Protein AF-A0A7S3BQ81-F1 (afdb_monomer_lite)

Foldseek 3Di:
DDDDDDDDDDDDDPDDDPPVVVVVDDPVVVVVVVVVVVVLVVLLVVLVVVCVVLVVLLVVLVVCVVVVNLVVLLPPPLVVLLLQLLVLLLQLLVCLVVLSQSSNVSSVSSNVSSLSSNVSNVVSVNDDPVVNVVSVVVSVLSCVLSVCSNVVHDDDPVSVVSSVVNNVVSLLCCLQQVQLVVCCVVPPPPDSVVSNVNSVVVVVD

Radius of gyration: 22.95 Å; chains: 1; bounding box: 56×43×82 Å

pLDDT: mean 81.72, std 15.27, range [33.16, 95.0]

InterPro domains:
  IPR034628 Maltose excess protein 1 [PTHR34809] (33-204)
  IPR060523 Maltose excess protein 1, N-terminal domain [PF28566] (34-152)

Organism: NCBI:txid676789

Secondary structure (DSSP, 8-state):
----PPPP---------TTTTGGGS-HHHHHHHHHHHHHHHHHHHHHHHHHHHHHHHHHHHHHHHHTT-GGGGTTS-HHHHHHHHHHHHHHHHHHHHTT-HHHHHHHHHHHHHHHHHHHHHHHTT-S-HHHHHHHHHHHHHHHHHHHHHHTTPPPPHHHHHHHHHHHHHHHHHHHHHHHHHHHHHHSTT--HHHHHHHHHHHTT-

Sequence (205 aa):
MGRRRAPARATQAHGRTLSGASDSLPPSFVLRARWAAATEGLVAASTAPFLALALPQVAKNAANLAAGDAAALAGLPWLGYAASLVGNMLMLSYFSRNHERMAACVQLVGVMGQSAVLAQVAGAGHMPGWAVAVIAAGVVTGLGVNFTAVLGIKPGRLMTLLQGVWYAAGVLVGATTLPAFVLQAVAPGASIWQGVCLGAVACAV

Structure (mmCIF, N/CA/C/O backbone):
data_AF-A0A7S3BQ81-F1
#
_entry.id   AF-A0A7S3BQ81-F1
#
loop_
_atom_site.group_PDB
_atom_site.id
_atom_site.type_symbol
_atom_site.label_atom_id
_atom_site.label_alt_id
_atom_site.label_comp_id
_atom_site.label_asym_id
_atom_site.label_entity_id
_atom_site.label_seq_id
_atom_site.pdbx_PDB_ins_code
_atom_site.Cartn_x
_atom_site.Cartn_y
_atom_site.Cartn_z
_atom_site.occupancy
_atom_site.B_iso_or_equiv
_atom_site.auth_seq_id
_atom_site.auth_comp_id
_atom_site.auth_asym_id
_atom_site.auth_atom_id
_atom_site.pdbx_PDB_model_num
ATOM 1 N N . MET A 1 1 ? 25.428 -2.153 -57.169 1.00 43.72 1 MET A N 1
ATOM 2 C CA . MET A 1 1 ? 25.733 -3.365 -56.372 1.00 43.72 1 MET A CA 1
ATOM 3 C C . MET A 1 1 ? 26.527 -2.949 -55.143 1.00 43.72 1 MET A C 1
ATOM 5 O O . MET A 1 1 ? 27.607 -2.410 -55.301 1.00 43.72 1 MET A O 1
ATOM 9 N N . GLY A 1 2 ? 25.984 -3.134 -53.938 1.00 44.00 2 GLY A N 1
ATOM 10 C CA . GLY A 1 2 ? 26.661 -2.739 -52.696 1.00 44.00 2 GLY A CA 1
ATOM 11 C C . GLY A 1 2 ? 25.826 -3.069 -51.461 1.00 44.00 2 GLY A C 1
ATOM 12 O O . GLY A 1 2 ? 25.416 -2.178 -50.728 1.00 44.00 2 GLY A O 1
ATOM 13 N N . ARG A 1 3 ? 25.496 -4.355 -51.272 1.00 38.81 3 ARG A N 1
ATOM 14 C CA . ARG A 1 3 ? 24.754 -4.851 -50.101 1.00 38.81 3 ARG A CA 1
ATOM 15 C C . ARG A 1 3 ? 25.631 -4.721 -48.848 1.00 38.81 3 ARG A C 1
ATOM 17 O O . ARG A 1 3 ? 26.522 -5.542 -48.645 1.00 38.81 3 ARG A O 1
ATOM 24 N N . ARG A 1 4 ? 25.362 -3.731 -47.990 1.00 44.75 4 ARG A N 1
ATOM 25 C CA . ARG A 1 4 ? 25.883 -3.711 -46.613 1.00 44.75 4 ARG A CA 1
ATOM 26 C C . ARG A 1 4 ? 25.163 -4.799 -45.813 1.00 44.75 4 ARG A C 1
ATOM 28 O O . ARG A 1 4 ? 23.962 -4.713 -45.576 1.00 44.75 4 ARG A O 1
ATOM 35 N N . ARG A 1 5 ? 25.893 -5.864 -45.477 1.00 43.25 5 ARG A N 1
ATOM 36 C CA . ARG A 1 5 ? 25.425 -6.974 -44.638 1.00 43.25 5 ARG A CA 1
ATOM 37 C C . ARG A 1 5 ? 25.303 -6.493 -43.188 1.00 43.25 5 ARG A C 1
ATOM 39 O O . ARG A 1 5 ? 26.248 -5.920 -42.656 1.00 43.25 5 ARG A O 1
ATOM 46 N N . ALA A 1 6 ? 24.150 -6.735 -42.569 1.00 46.25 6 ALA A N 1
ATOM 47 C CA . ALA A 1 6 ? 23.953 -6.588 -41.130 1.00 46.25 6 ALA A CA 1
ATOM 48 C C . ALA A 1 6 ? 24.819 -7.616 -40.373 1.00 46.25 6 ALA A C 1
ATOM 50 O O . ALA A 1 6 ? 24.906 -8.761 -40.830 1.00 46.25 6 ALA A O 1
ATOM 51 N N . PRO A 1 7 ? 25.453 -7.265 -39.240 1.00 43.50 7 PRO A N 1
ATOM 52 C CA . PRO A 1 7 ? 26.155 -8.249 -38.435 1.00 43.50 7 PRO A CA 1
ATOM 53 C C . PRO A 1 7 ? 25.156 -9.148 -37.698 1.00 43.50 7 PRO A C 1
ATOM 55 O O . PRO A 1 7 ? 24.147 -8.704 -37.149 1.00 43.50 7 PRO A O 1
ATOM 58 N N . ALA A 1 8 ? 25.455 -10.440 -37.763 1.00 38.97 8 ALA A N 1
ATOM 59 C CA . ALA A 1 8 ? 24.647 -11.544 -37.291 1.00 38.97 8 ALA A CA 1
ATOM 60 C C . ALA A 1 8 ? 24.434 -11.535 -35.769 1.00 38.97 8 ALA A C 1
ATOM 62 O O . ALA A 1 8 ? 25.297 -11.158 -34.979 1.00 38.97 8 ALA A O 1
ATOM 63 N N . ARG A 1 9 ? 23.254 -12.025 -35.391 1.00 44.34 9 ARG A N 1
ATOM 64 C CA . ARG A 1 9 ? 22.794 -12.329 -34.037 1.00 44.34 9 ARG A CA 1
ATOM 65 C C . ARG A 1 9 ? 23.768 -13.317 -33.373 1.00 44.34 9 ARG A C 1
ATOM 67 O O . ARG A 1 9 ? 23.820 -14.476 -33.773 1.00 44.34 9 ARG A O 1
ATOM 74 N N . ALA A 1 10 ? 24.530 -12.864 -32.379 1.00 39.38 10 ALA A N 1
ATOM 75 C CA . ALA A 1 10 ? 25.370 -13.736 -31.565 1.00 39.38 10 ALA A CA 1
ATOM 76 C C . ALA A 1 10 ? 24.500 -14.467 -30.533 1.00 39.38 10 ALA A C 1
ATOM 78 O O . ALA A 1 10 ? 23.954 -13.876 -29.601 1.00 39.38 10 ALA A O 1
ATOM 79 N N . THR A 1 11 ? 24.337 -15.761 -30.773 1.00 38.44 11 THR A N 1
ATOM 80 C CA . THR A 1 11 ? 23.734 -16.759 -29.895 1.00 38.44 11 THR A CA 1
ATOM 81 C C . THR A 1 11 ? 24.452 -16.801 -28.542 1.00 38.44 11 THR A C 1
ATOM 83 O O . THR A 1 11 ? 25.671 -16.664 -28.472 1.00 38.44 11 THR A O 1
ATOM 86 N N . GLN A 1 12 ? 23.669 -16.989 -27.477 1.00 43.38 12 GLN A N 1
ATOM 87 C CA . GLN A 1 12 ? 24.099 -17.174 -26.091 1.00 43.38 12 GLN A CA 1
ATOM 88 C C . GLN A 1 12 ? 25.336 -18.074 -25.952 1.00 43.38 12 GLN A C 1
ATOM 90 O O . GLN A 1 12 ? 25.312 -19.233 -26.360 1.00 43.38 12 GLN A O 1
ATOM 95 N N . ALA A 1 13 ? 26.359 -17.567 -25.262 1.00 33.16 13 ALA A N 1
ATOM 96 C CA . ALA A 1 13 ? 27.389 -18.379 -24.631 1.00 33.16 13 ALA A CA 1
ATOM 97 C C . ALA A 1 13 ? 27.331 -18.153 -23.115 1.00 33.16 13 ALA A C 1
ATOM 99 O O . ALA A 1 13 ? 27.505 -17.049 -22.603 1.00 33.16 13 ALA A O 1
ATOM 100 N N . HIS A 1 14 ? 27.006 -19.242 -22.436 1.00 40.44 14 HIS A N 1
ATOM 101 C CA . HIS A 1 14 ? 26.929 -19.439 -21.000 1.00 40.44 14 HIS A CA 1
ATOM 102 C C . HIS A 1 14 ? 28.297 -19.156 -20.339 1.00 40.44 14 HIS A C 1
ATOM 104 O O . HIS A 1 14 ? 29.314 -19.658 -20.808 1.00 40.44 14 HIS A O 1
ATOM 110 N N . GLY A 1 15 ? 28.313 -18.362 -19.261 1.00 43.66 15 GLY A N 1
ATOM 111 C CA . GLY A 1 15 ? 29.415 -18.284 -18.291 1.00 43.66 15 GLY A CA 1
ATOM 112 C C . GLY A 1 15 ? 30.771 -17.769 -18.794 1.00 43.66 15 GLY A C 1
ATOM 113 O O . GLY A 1 15 ? 31.706 -18.549 -18.937 1.00 43.66 15 GLY A O 1
ATOM 114 N N . ARG A 1 16 ? 30.933 -16.448 -18.967 1.00 39.28 16 ARG A N 1
ATOM 115 C CA . ARG A 1 16 ? 32.257 -15.797 -19.046 1.00 39.28 16 ARG A CA 1
ATOM 116 C C . ARG A 1 16 ? 32.199 -14.347 -18.545 1.00 39.28 16 ARG A C 1
ATOM 118 O O . ARG A 1 16 ? 31.629 -13.480 -19.192 1.00 39.28 16 ARG A O 1
ATOM 125 N N . THR A 1 17 ? 32.760 -14.140 -17.352 1.00 42.66 17 THR A N 1
ATOM 126 C CA . THR A 1 17 ? 33.404 -12.912 -16.842 1.00 42.66 17 THR A CA 1
ATOM 127 C C . THR A 1 17 ? 32.901 -11.564 -17.384 1.00 42.66 17 THR A C 1
ATOM 129 O O . THR A 1 17 ? 33.375 -11.074 -18.407 1.00 42.66 17 THR A O 1
ATOM 132 N N . LEU A 1 18 ? 32.065 -10.884 -16.591 1.00 49.34 18 LEU A N 1
ATOM 133 C CA . LEU A 1 18 ? 31.690 -9.469 -16.766 1.00 49.34 18 LEU A CA 1
ATOM 134 C C . LEU A 1 18 ? 32.889 -8.490 -16.763 1.00 49.34 18 LEU A C 1
ATOM 136 O O . LEU A 1 18 ? 32.708 -7.321 -17.083 1.00 49.34 18 LEU A O 1
ATOM 140 N N . SER A 1 19 ? 34.103 -8.952 -16.444 1.00 50.75 19 SER A N 1
ATOM 141 C CA . SER A 1 19 ? 35.315 -8.124 -16.380 1.00 50.75 19 SER A CA 1
ATOM 142 C C . SER A 1 19 ? 35.852 -7.669 -17.743 1.00 50.75 19 SER A C 1
ATOM 144 O O . SER A 1 19 ? 36.603 -6.709 -17.784 1.00 50.75 19 SER A O 1
ATOM 146 N N . GLY A 1 20 ? 35.507 -8.338 -18.851 1.00 47.84 20 GLY A N 1
ATOM 147 C CA . GLY A 1 20 ? 36.027 -7.979 -20.184 1.00 47.84 20 GLY A CA 1
ATOM 148 C C . GLY A 1 20 ? 35.146 -7.004 -20.975 1.00 47.84 20 GLY A C 1
ATOM 149 O O . GLY A 1 20 ? 35.605 -6.390 -21.931 1.00 47.84 20 GLY A O 1
ATOM 150 N N . ALA A 1 21 ? 33.873 -6.856 -20.597 1.00 52.81 21 ALA A N 1
ATOM 151 C CA . ALA A 1 21 ? 32.928 -5.978 -21.293 1.00 52.81 21 ALA A CA 1
ATOM 152 C C . ALA A 1 21 ? 32.935 -4.542 -20.736 1.00 52.81 21 ALA A C 1
ATOM 154 O O . ALA A 1 21 ? 32.643 -3.600 -21.475 1.00 52.81 21 ALA A O 1
ATOM 155 N N . SER A 1 22 ? 33.305 -4.361 -19.461 1.00 53.03 22 SER A N 1
ATOM 156 C CA . SER A 1 22 ? 33.397 -3.050 -18.804 1.00 53.03 22 SER A CA 1
ATOM 157 C C . SER A 1 22 ? 34.445 -2.130 -19.424 1.00 53.03 22 SER A C 1
ATOM 159 O O . SER A 1 22 ? 34.231 -0.923 -19.449 1.00 53.03 22 SER A O 1
ATOM 161 N N . ASP A 1 23 ? 35.522 -2.693 -19.976 1.00 59.19 23 ASP A N 1
ATOM 162 C CA . ASP A 1 23 ? 36.644 -1.927 -20.540 1.00 59.19 23 ASP A CA 1
ATOM 163 C C . ASP A 1 23 ? 36.313 -1.301 -21.905 1.00 59.19 23 ASP A C 1
ATOM 165 O O . ASP A 1 23 ? 36.998 -0.396 -22.372 1.00 59.19 23 ASP A O 1
ATOM 169 N N . SER A 1 24 ? 35.229 -1.759 -22.539 1.00 67.81 24 SER A N 1
ATOM 170 C CA . SER A 1 24 ? 34.763 -1.279 -23.848 1.00 67.81 24 SER A CA 1
ATOM 171 C C . SER A 1 24 ? 33.628 -0.251 -23.772 1.00 67.81 24 SER A C 1
ATOM 173 O O . SER A 1 24 ? 33.244 0.332 -24.788 1.00 67.81 24 SER A O 1
ATOM 175 N N . LEU A 1 25 ? 33.069 -0.024 -22.579 1.00 71.44 25 LEU A N 1
ATOM 176 C CA . LEU A 1 25 ? 31.940 0.878 -22.373 1.00 71.44 25 LEU A CA 1
ATOM 177 C C . LEU A 1 25 ? 32.443 2.260 -21.940 1.00 71.44 25 LEU A C 1
ATOM 179 O O . LEU A 1 25 ? 33.342 2.355 -21.105 1.00 71.44 25 LEU A O 1
ATOM 183 N N . PRO A 1 26 ? 31.858 3.357 -22.454 1.00 82.25 26 PRO A N 1
ATOM 184 C CA . PRO A 1 26 ? 32.263 4.690 -22.038 1.00 82.25 26 PRO A CA 1
ATOM 185 C C . PRO A 1 26 ? 32.097 4.843 -20.512 1.00 82.25 26 PRO A C 1
ATOM 187 O O . PRO A 1 26 ? 31.098 4.362 -19.966 1.00 82.25 26 PRO A O 1
ATOM 190 N N . PRO A 1 27 ? 33.003 5.555 -19.811 1.00 82.38 27 PRO A N 1
ATOM 191 C CA . PRO A 1 27 ? 32.970 5.698 -18.350 1.00 82.38 27 PRO A CA 1
ATOM 192 C C . PRO A 1 27 ? 31.618 6.176 -17.797 1.00 82.38 27 PRO A C 1
ATOM 194 O O . PRO A 1 27 ? 31.193 5.765 -16.718 1.00 82.38 27 PRO A O 1
ATOM 197 N N . SER A 1 28 ? 30.893 6.994 -18.568 1.00 86.06 28 SER A N 1
ATOM 198 C CA . SER A 1 28 ? 29.547 7.466 -18.226 1.00 86.06 28 SER A CA 1
ATOM 199 C C . SER A 1 28 ? 28.503 6.345 -18.164 1.00 86.06 28 SER A C 1
ATOM 201 O O . SER A 1 28 ? 27.569 6.423 -17.371 1.00 86.06 28 SER A O 1
ATOM 203 N N . PHE A 1 29 ? 28.640 5.285 -18.966 1.00 85.44 29 PHE A N 1
ATOM 204 C CA . PHE A 1 29 ? 27.756 4.121 -18.916 1.00 85.44 29 PHE A CA 1
ATOM 205 C C . PHE A 1 29 ? 28.009 3.282 -17.660 1.00 85.44 29 PHE A C 1
ATOM 207 O O . PHE A 1 29 ? 27.058 2.934 -16.964 1.00 85.44 29 PHE A O 1
ATOM 214 N N . VAL A 1 30 ? 29.278 3.033 -17.325 1.00 84.56 30 VAL A N 1
ATOM 215 C CA . VAL A 1 30 ? 29.662 2.306 -16.103 1.00 84.56 30 VAL A CA 1
ATOM 216 C C . VAL A 1 30 ? 29.208 3.065 -14.855 1.00 84.56 30 VAL A C 1
ATOM 218 O O . VAL A 1 30 ? 28.624 2.473 -13.948 1.00 84.56 30 VAL A O 1
ATOM 221 N N . LEU A 1 31 ? 29.403 4.386 -14.830 1.00 90.62 31 LEU A N 1
ATOM 222 C CA . LEU A 1 31 ? 28.939 5.241 -13.740 1.00 90.62 31 LEU A CA 1
ATOM 223 C C . LEU A 1 31 ? 27.411 5.178 -13.585 1.00 90.62 31 LEU A C 1
ATOM 225 O O . LEU A 1 31 ? 26.928 4.957 -12.478 1.00 90.62 31 LEU A O 1
ATOM 229 N N . ARG A 1 32 ? 26.647 5.299 -14.682 1.00 88.94 32 ARG A N 1
ATOM 230 C CA . ARG A 1 32 ? 25.176 5.176 -14.660 1.00 88.94 32 ARG A CA 1
ATOM 231 C C . ARG A 1 32 ? 24.706 3.818 -14.141 1.00 88.94 32 ARG A C 1
ATOM 233 O O . ARG A 1 32 ? 23.791 3.777 -13.327 1.00 88.94 32 ARG A O 1
ATOM 240 N N . ALA A 1 33 ? 25.343 2.728 -14.566 1.00 86.56 33 ALA A N 1
ATOM 241 C CA . ALA A 1 33 ? 25.003 1.386 -14.097 1.00 86.56 33 ALA A CA 1
ATOM 242 C C . ALA A 1 33 ? 25.257 1.221 -12.588 1.00 86.56 33 ALA A C 1
ATOM 244 O O . ALA A 1 33 ? 24.422 0.668 -11.875 1.00 86.56 33 ALA A O 1
ATOM 245 N N . ARG A 1 34 ? 26.378 1.754 -12.082 1.00 89.12 34 ARG A N 1
ATOM 246 C CA . ARG A 1 34 ? 26.691 1.742 -10.644 1.00 89.12 34 ARG A CA 1
ATOM 247 C C . ARG A 1 34 ? 25.707 2.575 -9.828 1.00 89.12 34 ARG A C 1
ATOM 249 O O . ARG A 1 34 ? 25.290 2.126 -8.766 1.00 89.12 34 ARG A O 1
ATOM 256 N N . TRP A 1 35 ? 25.326 3.753 -10.323 1.00 92.00 35 TRP A N 1
ATOM 257 C CA . TRP A 1 35 ? 24.310 4.582 -9.675 1.00 92.00 35 TRP A CA 1
ATOM 258 C C . TRP A 1 35 ? 22.955 3.887 -9.624 1.00 92.00 35 TRP A C 1
ATOM 260 O O . TRP A 1 35 ? 22.363 3.835 -8.554 1.00 92.00 35 TRP A O 1
ATOM 270 N N . ALA A 1 36 ? 22.506 3.286 -10.729 1.00 86.56 36 ALA A N 1
ATOM 271 C CA . ALA A 1 36 ? 21.251 2.538 -10.758 1.00 86.56 36 ALA A CA 1
ATOM 272 C C . ALA A 1 36 ? 21.234 1.407 -9.714 1.00 86.56 36 A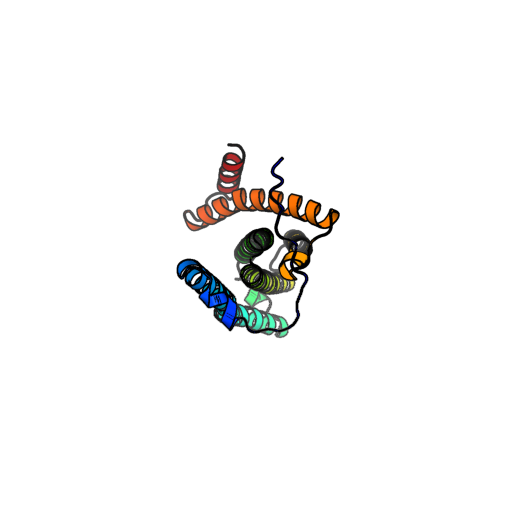LA A C 1
ATOM 274 O O . ALA A 1 36 ? 20.284 1.302 -8.943 1.00 86.56 36 ALA A O 1
ATOM 275 N N . ALA A 1 37 ? 22.317 0.625 -9.621 1.00 86.06 37 ALA A N 1
ATOM 276 C CA . ALA A 1 37 ? 22.437 -0.448 -8.634 1.00 86.06 37 ALA A CA 1
ATOM 277 C C . ALA A 1 37 ? 22.456 0.072 -7.184 1.00 86.06 37 ALA A C 1
ATOM 279 O O . ALA A 1 37 ? 21.82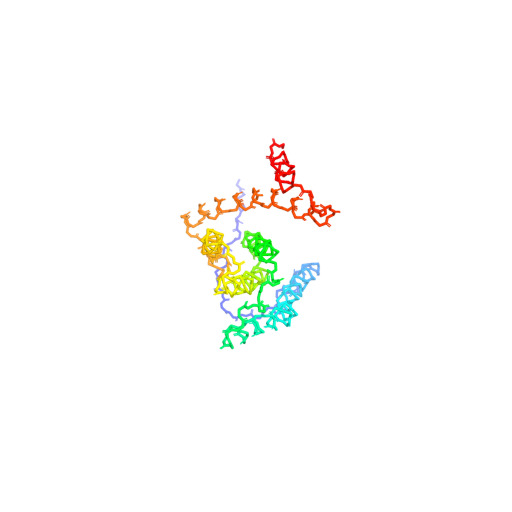3 -0.512 -6.305 1.00 86.06 37 ALA A O 1
ATOM 280 N N . ALA A 1 38 ? 23.158 1.180 -6.923 1.00 90.50 38 ALA A N 1
ATOM 281 C CA . ALA A 1 38 ? 23.177 1.803 -5.602 1.00 90.50 38 ALA A CA 1
ATOM 282 C C . ALA A 1 38 ? 21.785 2.319 -5.203 1.00 90.50 38 ALA A C 1
ATOM 284 O O . ALA A 1 38 ? 21.340 2.077 -4.083 1.00 90.50 38 ALA A O 1
ATOM 285 N N . THR A 1 39 ? 21.076 2.979 -6.122 1.00 88.12 39 THR A N 1
ATOM 286 C CA . THR A 1 39 ? 19.704 3.449 -5.903 1.00 88.12 39 THR A CA 1
ATOM 287 C C . THR A 1 39 ? 18.755 2.286 -5.639 1.00 88.12 39 THR A C 1
ATOM 289 O O . THR A 1 39 ? 17.987 2.344 -4.685 1.00 88.12 39 THR A O 1
ATOM 292 N N . GLU A 1 40 ? 18.839 1.207 -6.416 1.00 86.88 40 GLU A N 1
ATOM 293 C CA . GLU A 1 40 ? 18.025 0.008 -6.204 1.00 86.88 40 GLU A CA 1
ATOM 294 C C . GLU A 1 40 ? 18.281 -0.618 -4.822 1.00 86.88 40 GLU A C 1
ATOM 296 O O . GLU A 1 40 ? 17.335 -0.949 -4.104 1.00 86.88 40 GLU A O 1
ATOM 301 N N . GLY A 1 41 ? 19.550 -0.703 -4.408 1.00 86.19 41 GLY A N 1
ATOM 302 C CA . GLY A 1 41 ? 19.932 -1.180 -3.079 1.00 86.19 41 GLY A CA 1
ATOM 303 C C . GLY A 1 41 ? 19.407 -0.292 -1.946 1.00 86.19 41 GLY A C 1
ATOM 304 O O . GLY A 1 41 ? 18.895 -0.807 -0.954 1.00 86.19 41 GLY A O 1
ATOM 305 N N . LEU A 1 42 ? 19.471 1.034 -2.100 1.00 89.00 42 LEU A N 1
ATOM 306 C CA . LEU A 1 42 ? 18.927 1.987 -1.123 1.00 89.00 42 LEU A CA 1
ATOM 307 C C . LEU A 1 42 ? 17.399 1.913 -1.033 1.00 89.00 42 LEU A C 1
ATOM 309 O O . LEU A 1 42 ? 16.849 1.943 0.068 1.00 89.00 42 LEU A O 1
ATOM 313 N N . VAL A 1 43 ? 16.712 1.766 -2.168 1.00 87.88 43 VAL A N 1
ATOM 314 C CA . VAL A 1 43 ? 15.258 1.556 -2.208 1.00 87.88 43 VAL A CA 1
ATOM 315 C C . VAL A 1 43 ? 14.901 0.274 -1.464 1.00 87.88 43 VAL A C 1
ATOM 317 O O . VAL A 1 43 ? 14.051 0.308 -0.578 1.00 87.88 43 VAL A O 1
ATOM 320 N N . ALA A 1 44 ? 15.593 -0.835 -1.731 1.00 83.94 44 ALA A N 1
ATOM 321 C CA . ALA A 1 44 ? 15.368 -2.078 -1.000 1.00 83.94 44 ALA A CA 1
ATOM 322 C C . ALA A 1 44 ? 15.633 -1.915 0.511 1.00 83.94 44 ALA A C 1
ATOM 324 O O . ALA A 1 44 ? 14.817 -2.342 1.332 1.00 83.94 44 ALA A O 1
ATOM 325 N N . ALA A 1 45 ? 16.722 -1.234 0.884 1.00 87.88 45 ALA A N 1
ATOM 326 C CA . ALA A 1 45 ? 17.084 -0.974 2.276 1.00 87.88 45 ALA A CA 1
ATOM 327 C C . ALA A 1 45 ? 16.061 -0.094 3.014 1.00 87.88 45 ALA A C 1
ATOM 329 O O . ALA A 1 45 ? 15.869 -0.275 4.216 1.00 87.88 45 ALA A O 1
ATOM 330 N N . SER A 1 46 ? 15.351 0.799 2.314 1.00 86.75 46 SER A N 1
ATOM 331 C CA . SER A 1 46 ? 14.299 1.647 2.901 1.00 86.75 46 SER A CA 1
ATOM 332 C C . SER A 1 46 ? 13.120 0.857 3.489 1.00 86.75 46 SER A C 1
ATOM 334 O O . SER A 1 46 ? 12.407 1.356 4.360 1.00 86.75 46 SER A O 1
ATOM 336 N N . THR A 1 47 ? 12.963 -0.413 3.104 1.00 85.56 47 THR A N 1
ATOM 337 C CA . THR A 1 47 ? 11.987 -1.320 3.725 1.00 85.56 47 THR A CA 1
ATOM 338 C C . THR A 1 47 ? 12.274 -1.529 5.214 1.00 85.56 47 THR A C 1
ATOM 340 O O . THR A 1 47 ? 11.346 -1.690 6.001 1.00 85.56 47 THR A O 1
ATOM 343 N N . ALA A 1 48 ? 13.545 -1.509 5.629 1.00 85.00 48 ALA A N 1
ATOM 344 C CA . ALA A 1 48 ? 13.934 -1.746 7.017 1.00 85.00 48 ALA A CA 1
ATOM 345 C C . ALA A 1 48 ? 13.396 -0.676 7.991 1.00 85.00 48 ALA A C 1
ATOM 347 O O . ALA A 1 48 ? 12.697 -1.058 8.932 1.00 85.00 48 ALA A O 1
ATOM 348 N N . PRO A 1 49 ? 13.629 0.641 7.791 1.00 84.31 49 PRO A N 1
ATOM 349 C CA . PRO A 1 49 ? 13.028 1.659 8.650 1.00 84.31 49 PRO A CA 1
ATOM 350 C C . PRO A 1 49 ? 11.498 1.670 8.553 1.00 84.31 49 PRO A C 1
ATOM 352 O O . PRO A 1 49 ? 10.834 1.887 9.564 1.00 84.31 49 PRO A O 1
ATOM 355 N N . PHE A 1 50 ? 10.924 1.370 7.381 1.00 82.38 50 PHE A N 1
ATOM 356 C CA . PHE A 1 50 ? 9.473 1.233 7.243 1.00 82.38 50 PHE A CA 1
ATOM 357 C C . PHE A 1 50 ? 8.915 0.135 8.160 1.00 82.38 50 PHE A C 1
ATOM 359 O O . PHE A 1 50 ? 7.981 0.376 8.922 1.00 82.38 50 PHE A O 1
ATOM 366 N N . LEU A 1 51 ? 9.514 -1.059 8.141 1.00 85.31 51 LEU A N 1
ATOM 367 C CA . LEU A 1 51 ? 9.116 -2.167 9.010 1.00 85.31 51 LEU A CA 1
ATOM 368 C C . LEU A 1 51 ? 9.356 -1.847 10.486 1.00 85.31 51 LEU A C 1
ATOM 370 O O . LEU A 1 51 ? 8.500 -2.153 11.312 1.00 85.31 51 LEU A O 1
ATOM 374 N N . ALA A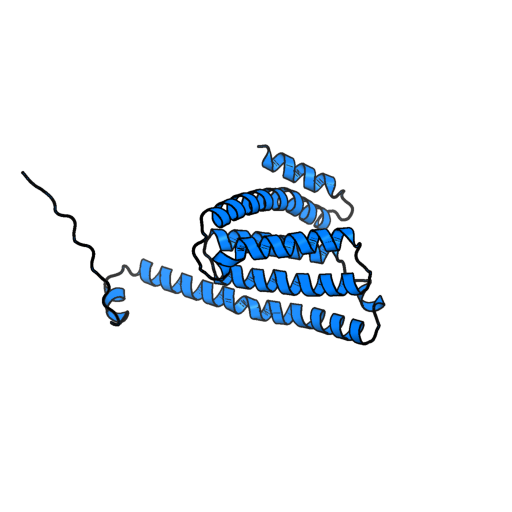 1 52 ? 10.470 -1.192 10.818 1.00 87.31 52 ALA A N 1
ATOM 375 C CA . ALA A 1 52 ? 10.760 -0.776 12.188 1.00 87.31 52 ALA A CA 1
ATOM 376 C C . ALA A 1 52 ? 9.689 0.175 12.753 1.00 87.31 52 ALA A C 1
ATOM 378 O O . ALA A 1 52 ? 9.403 0.123 13.946 1.00 87.31 52 ALA A O 1
ATOM 379 N N . LEU A 1 53 ? 9.069 1.003 11.905 1.00 85.31 53 LEU A N 1
ATOM 380 C CA . LEU A 1 53 ? 7.969 1.892 12.290 1.00 85.31 53 LEU A CA 1
ATOM 381 C C . LEU A 1 53 ? 6.597 1.203 12.260 1.00 85.31 53 LEU A C 1
ATOM 383 O O . LEU A 1 53 ? 5.768 1.447 13.134 1.00 85.31 53 LEU A O 1
ATOM 387 N N . ALA A 1 54 ? 6.340 0.342 11.273 1.00 84.38 54 ALA A N 1
ATOM 388 C CA . ALA A 1 54 ? 5.030 -0.277 11.076 1.00 84.38 54 ALA A CA 1
ATOM 389 C C . ALA A 1 54 ? 4.771 -1.463 12.024 1.00 84.38 54 ALA A C 1
ATOM 391 O O . ALA A 1 54 ? 3.659 -1.619 12.536 1.00 84.38 54 ALA A O 1
ATOM 392 N N . LEU A 1 55 ? 5.784 -2.298 12.283 1.00 89.50 55 LEU A N 1
ATOM 393 C CA . LEU A 1 55 ? 5.636 -3.521 13.078 1.00 89.50 55 LEU A CA 1
ATOM 394 C C . LEU A 1 55 ? 5.202 -3.271 14.530 1.00 89.50 55 LEU A C 1
ATOM 396 O O . LEU A 1 55 ? 4.319 -4.000 14.986 1.00 89.50 55 LEU A O 1
ATOM 400 N N . PRO A 1 56 ? 5.721 -2.260 15.260 1.00 90.38 56 PRO A N 1
ATOM 401 C CA . PRO A 1 56 ? 5.273 -1.990 16.624 1.00 90.38 56 PRO A CA 1
ATOM 402 C C . PRO A 1 56 ? 3.769 -1.721 16.720 1.00 90.38 56 PRO A C 1
ATOM 404 O O . PRO A 1 56 ? 3.116 -2.224 17.633 1.00 90.38 56 PRO A O 1
ATOM 407 N N . GLN A 1 57 ? 3.195 -0.985 15.761 1.00 90.56 57 GLN A N 1
ATOM 408 C CA . GLN A 1 57 ? 1.758 -0.704 15.742 1.00 90.56 57 GLN A CA 1
ATOM 409 C C . GLN A 1 57 ? 0.941 -1.974 15.476 1.00 90.56 57 GLN A C 1
ATOM 411 O O . GLN A 1 57 ? -0.030 -2.236 16.185 1.00 90.56 57 GLN A O 1
ATOM 416 N N . VAL A 1 58 ? 1.347 -2.779 14.488 1.00 92.12 58 VAL A N 1
ATOM 417 C CA . VAL A 1 58 ? 0.673 -4.046 14.158 1.00 92.12 58 VAL A CA 1
ATOM 418 C C . VAL A 1 58 ? 0.720 -5.007 15.347 1.00 92.12 58 VAL A C 1
ATOM 420 O O . VAL A 1 58 ? -0.303 -5.603 15.687 1.00 92.12 58 VAL A O 1
ATOM 423 N N . ALA A 1 59 ? 1.875 -5.122 16.007 1.00 92.81 59 ALA A N 1
ATOM 424 C CA . ALA A 1 59 ? 2.061 -5.977 17.174 1.00 92.81 59 ALA A CA 1
ATOM 425 C C . ALA A 1 59 ? 1.234 -5.497 18.375 1.00 92.81 59 ALA A C 1
ATOM 427 O O . ALA A 1 59 ? 0.534 -6.298 18.991 1.00 92.81 59 ALA A O 1
ATOM 428 N N . LYS A 1 60 ? 1.249 -4.190 18.672 1.00 93.25 60 LYS A N 1
ATOM 429 C CA . LYS A 1 60 ? 0.460 -3.601 19.763 1.00 93.25 60 LYS A CA 1
ATOM 430 C C . LYS A 1 60 ? -1.039 -3.826 19.561 1.00 93.25 60 LYS A C 1
ATOM 432 O O . LYS A 1 60 ? -1.722 -4.257 20.482 1.00 93.25 60 LYS A O 1
ATOM 437 N N . ASN A 1 61 ? -1.541 -3.590 18.352 1.00 93.56 61 ASN A N 1
ATOM 438 C CA . ASN A 1 61 ? -2.944 -3.830 18.021 1.00 93.56 61 ASN A CA 1
ATOM 439 C C . ASN A 1 61 ? -3.323 -5.308 18.163 1.00 93.56 61 ASN A C 1
ATOM 441 O O . ASN A 1 61 ? -4.384 -5.617 18.698 1.00 93.56 61 ASN A O 1
ATOM 445 N N . ALA A 1 62 ? -2.459 -6.219 17.704 1.00 91.19 62 ALA A N 1
ATOM 446 C CA . ALA A 1 62 ? -2.685 -7.654 17.839 1.00 91.19 62 ALA A CA 1
ATOM 447 C C . ALA A 1 62 ? -2.730 -8.086 19.313 1.00 91.19 62 ALA A C 1
ATOM 449 O O . ALA A 1 62 ? -3.615 -8.849 19.693 1.00 91.19 62 ALA A O 1
ATOM 450 N N . ALA A 1 63 ? -1.825 -7.563 20.146 1.00 93.38 63 ALA A N 1
ATOM 451 C CA . ALA A 1 63 ? -1.807 -7.830 21.581 1.00 93.38 63 ALA A CA 1
ATOM 452 C C . ALA A 1 63 ? -3.071 -7.305 22.281 1.00 93.38 63 ALA A C 1
ATOM 454 O O . ALA A 1 63 ? -3.683 -8.037 23.055 1.00 93.38 63 ALA A O 1
ATOM 455 N N . ASN A 1 64 ? -3.506 -6.082 21.962 1.00 93.62 64 ASN A N 1
ATOM 456 C CA . ASN A 1 64 ? -4.734 -5.505 22.515 1.00 93.62 64 ASN A CA 1
ATOM 457 C C . ASN A 1 64 ? -5.971 -6.332 22.135 1.00 93.62 64 ASN A C 1
ATOM 459 O O . ASN A 1 64 ? -6.784 -6.653 22.997 1.00 93.62 64 ASN A O 1
ATOM 463 N N . LEU A 1 65 ? -6.083 -6.744 20.868 1.00 91.69 65 LEU A N 1
ATOM 464 C CA . LEU A 1 65 ? -7.175 -7.606 20.409 1.00 91.69 65 LEU A CA 1
ATOM 465 C C . LEU A 1 65 ? -7.159 -8.979 21.092 1.00 91.69 65 LEU A C 1
ATOM 467 O O . LEU A 1 65 ? -8.209 -9.464 21.501 1.00 91.69 65 LEU A O 1
ATOM 471 N N . ALA A 1 66 ? -5.982 -9.589 21.258 1.00 92.38 66 ALA A N 1
ATOM 472 C CA . ALA A 1 66 ? -5.837 -10.859 21.971 1.00 92.38 66 ALA A CA 1
ATOM 473 C C . ALA A 1 66 ? -6.203 -10.745 23.462 1.00 92.38 66 ALA A C 1
ATOM 475 O O . ALA A 1 66 ? -6.715 -11.700 24.040 1.00 92.38 66 ALA A O 1
ATOM 476 N N . ALA A 1 67 ? -5.982 -9.576 24.068 1.00 92.94 67 ALA A N 1
ATOM 477 C CA . ALA A 1 67 ? -6.402 -9.260 25.431 1.00 92.94 67 ALA A CA 1
ATOM 478 C C . ALA A 1 67 ? -7.890 -8.859 25.544 1.00 92.94 67 ALA A C 1
ATOM 480 O O . ALA A 1 67 ? -8.367 -8.609 26.648 1.00 92.94 67 ALA A O 1
ATOM 481 N N . GLY A 1 68 ? -8.627 -8.784 24.427 1.00 89.56 68 GLY A N 1
ATOM 482 C CA . GLY A 1 68 ? -10.026 -8.345 24.392 1.00 89.56 68 GLY A CA 1
ATOM 483 C C . GLY A 1 68 ? -10.225 -6.829 24.517 1.00 89.56 68 GLY A C 1
ATOM 484 O O . GLY A 1 68 ? -11.363 -6.368 24.590 1.00 89.56 68 GLY A O 1
ATOM 485 N N . ASP A 1 69 ? -9.151 -6.036 24.502 1.00 91.88 69 ASP A N 1
ATOM 486 C CA . ASP A 1 69 ? -9.199 -4.575 24.592 1.00 91.88 69 ASP A CA 1
ATOM 487 C C . ASP A 1 69 ? -9.383 -3.939 23.205 1.00 91.88 69 ASP A C 1
ATOM 489 O O . ASP A 1 69 ? -8.492 -3.310 22.625 1.00 91.88 69 ASP A O 1
ATOM 493 N N . ALA A 1 70 ? -10.579 -4.120 22.643 1.00 89.44 70 ALA A N 1
ATOM 494 C CA . ALA A 1 70 ? -10.967 -3.474 21.391 1.00 89.44 70 ALA A CA 1
ATOM 495 C C . ALA A 1 70 ? -11.078 -1.943 21.534 1.00 89.44 70 ALA A C 1
ATOM 497 O O . ALA A 1 70 ? -10.950 -1.220 20.543 1.00 89.44 70 ALA A O 1
ATOM 498 N N . ALA A 1 71 ? -11.290 -1.427 22.751 1.00 90.06 71 ALA A N 1
ATOM 499 C CA . ALA A 1 71 ? -11.406 0.008 23.008 1.00 90.06 71 ALA A CA 1
ATOM 500 C C . ALA A 1 71 ? -10.087 0.746 22.733 1.00 90.06 71 ALA A C 1
ATOM 502 O O . ALA A 1 71 ? -10.109 1.863 22.214 1.00 90.06 71 ALA A O 1
ATOM 503 N N . ALA A 1 72 ? -8.941 0.098 22.959 1.00 89.12 72 ALA A N 1
ATOM 504 C CA . ALA A 1 72 ? -7.630 0.652 22.625 1.00 89.12 72 ALA A CA 1
ATOM 505 C C . ALA A 1 72 ? -7.443 0.985 21.130 1.00 89.12 72 ALA A C 1
ATOM 507 O O . ALA A 1 72 ? -6.555 1.768 20.787 1.00 89.12 72 ALA A O 1
ATOM 508 N N . LEU A 1 73 ? -8.261 0.416 20.236 1.00 90.38 73 LEU A N 1
ATOM 509 C CA . LEU A 1 73 ? -8.215 0.688 18.795 1.00 90.38 73 LEU A CA 1
ATOM 510 C C . LEU A 1 73 ? -9.179 1.809 18.362 1.00 90.38 73 LEU A C 1
ATOM 512 O O . LEU A 1 73 ? -9.102 2.247 17.217 1.00 90.38 73 LEU A O 1
ATOM 516 N N . ALA A 1 74 ? -10.037 2.322 19.251 1.00 86.44 74 ALA A N 1
ATOM 517 C CA . ALA A 1 74 ? -11.050 3.330 18.913 1.00 86.44 74 ALA A CA 1
ATOM 518 C C . ALA A 1 74 ? -10.450 4.668 18.445 1.00 86.44 74 ALA A C 1
ATOM 520 O O . ALA A 1 74 ? -11.044 5.375 17.635 1.00 86.44 74 ALA A O 1
ATOM 521 N N . GLY A 1 75 ? -9.257 5.014 18.940 1.00 83.62 75 GLY A N 1
ATOM 522 C CA . GLY A 1 75 ? -8.550 6.244 18.568 1.00 83.62 75 GLY A CA 1
ATOM 523 C C . GLY A 1 75 ? -7.808 6.172 17.230 1.00 83.62 75 GLY A C 1
ATOM 524 O O . GLY A 1 75 ? -7.202 7.162 16.821 1.00 83.62 75 GLY A O 1
ATOM 525 N N . LEU A 1 76 ? -7.803 5.018 16.554 1.00 87.81 76 LEU A N 1
ATOM 526 C CA . LEU A 1 76 ? -7.070 4.840 15.304 1.00 87.81 76 LEU A CA 1
ATOM 527 C C . LEU A 1 76 ? -7.839 5.456 14.120 1.00 87.81 76 LEU A C 1
ATOM 529 O O . LEU A 1 76 ? -8.959 5.031 13.825 1.00 87.81 76 LEU A O 1
ATOM 533 N N . PRO A 1 77 ? -7.248 6.413 13.376 1.00 89.12 77 PRO A N 1
ATOM 534 C CA . PRO A 1 77 ? -7.925 7.074 12.267 1.00 89.12 77 PRO A CA 1
ATOM 535 C C . PRO A 1 77 ? -7.938 6.168 11.029 1.00 89.12 77 PRO A C 1
ATOM 537 O O . PRO A 1 77 ? -7.068 6.259 10.159 1.00 89.12 77 PRO A O 1
ATOM 540 N N . TRP A 1 78 ? -8.942 5.293 10.921 1.00 89.38 78 TRP A N 1
ATOM 541 C CA . TRP A 1 78 ? -9.057 4.334 9.813 1.00 89.38 78 TRP A CA 1
ATOM 542 C C . TRP A 1 78 ? -9.034 5.004 8.428 1.00 89.38 78 TRP A C 1
ATOM 544 O O . TRP A 1 78 ? -8.477 4.442 7.490 1.00 89.38 78 TRP A O 1
ATOM 554 N N . LEU A 1 79 ? -9.550 6.232 8.299 1.00 87.75 79 LEU A N 1
ATOM 555 C CA . LEU A 1 79 ? -9.470 7.014 7.060 1.00 87.75 79 LEU A CA 1
ATOM 556 C C . LEU A 1 79 ? -8.031 7.384 6.680 1.00 87.75 79 LEU A C 1
ATOM 558 O O . LEU A 1 79 ? -7.675 7.305 5.507 1.00 87.75 79 LEU A O 1
ATOM 562 N N . GLY A 1 80 ? -7.188 7.750 7.651 1.00 88.00 80 GLY A N 1
ATOM 563 C CA . GLY A 1 80 ? -5.776 8.058 7.396 1.00 88.00 80 GLY A CA 1
ATOM 564 C C . GLY A 1 80 ? -5.004 6.821 6.941 1.00 88.00 80 GLY A C 1
ATOM 565 O O . GLY A 1 80 ? -4.208 6.866 6.004 1.00 88.00 80 GLY A O 1
ATOM 566 N N . TYR A 1 81 ? -5.324 5.679 7.540 1.00 91.06 81 TYR A N 1
ATOM 567 C CA . TYR A 1 81 ? -4.807 4.382 7.126 1.00 91.06 81 TYR A CA 1
ATOM 568 C C . TYR A 1 81 ? -5.292 3.964 5.728 1.00 91.06 81 TYR A C 1
ATOM 570 O O . TYR A 1 81 ? -4.496 3.481 4.924 1.00 91.06 81 TYR A O 1
ATOM 578 N N . ALA A 1 82 ? -6.556 4.215 5.386 1.00 89.69 82 ALA A N 1
ATOM 579 C CA . ALA A 1 82 ? -7.081 3.995 4.039 1.00 89.69 82 ALA A CA 1
ATOM 580 C C . ALA A 1 82 ? -6.423 4.918 2.994 1.00 89.69 82 ALA A C 1
ATOM 582 O O . ALA A 1 82 ? -6.098 4.473 1.897 1.00 89.69 82 ALA A O 1
ATOM 583 N N . ALA A 1 83 ? -6.164 6.182 3.336 1.00 88.62 83 ALA A N 1
ATOM 584 C CA . ALA A 1 83 ? -5.457 7.125 2.471 1.00 88.62 83 ALA A CA 1
ATOM 585 C C . ALA A 1 83 ? -4.025 6.658 2.164 1.00 88.62 83 ALA A C 1
ATOM 587 O O . ALA A 1 83 ? -3.617 6.601 1.003 1.00 88.62 83 ALA A O 1
ATOM 588 N N . SER A 1 84 ? -3.291 6.253 3.205 1.00 90.44 84 SER A N 1
ATOM 589 C CA . SER A 1 84 ? -1.951 5.663 3.091 1.00 90.44 84 SER A CA 1
ATOM 590 C C . SER A 1 84 ? -1.955 4.414 2.199 1.00 90.44 84 SER A C 1
ATOM 592 O O . SER A 1 84 ? -1.107 4.262 1.320 1.00 90.44 84 SER A O 1
ATOM 594 N N . LEU A 1 85 ? -2.967 3.552 2.350 1.00 92.75 85 LEU A N 1
ATOM 595 C CA . LEU A 1 85 ? -3.149 2.362 1.518 1.00 92.75 85 LEU A CA 1
ATOM 596 C C . LEU A 1 85 ? -3.331 2.717 0.036 1.00 92.75 85 LEU A C 1
ATOM 598 O O . LEU A 1 85 ? -2.695 2.099 -0.818 1.00 92.75 85 LEU A O 1
ATOM 602 N N . VAL A 1 86 ? -4.174 3.709 -0.271 1.00 91.19 86 VAL A N 1
ATOM 603 C CA . VAL A 1 86 ? -4.372 4.202 -1.643 1.00 91.19 86 VAL A CA 1
ATOM 604 C C . VAL A 1 86 ? -3.057 4.741 -2.201 1.00 91.19 86 VAL A C 1
ATOM 606 O O . VAL A 1 86 ? -2.676 4.356 -3.303 1.00 91.19 86 VAL A O 1
ATOM 609 N N . GLY A 1 87 ? -2.322 5.550 -1.434 1.00 91.12 87 GLY A N 1
ATOM 610 C CA . GLY A 1 87 ? -1.007 6.061 -1.834 1.00 91.12 87 GLY A CA 1
ATOM 611 C C . GLY A 1 87 ? -0.022 4.943 -2.192 1.00 91.12 87 GLY A C 1
ATOM 612 O O . GLY A 1 87 ? 0.549 4.949 -3.286 1.00 91.12 87 GLY A O 1
ATOM 613 N N . ASN A 1 88 ? 0.103 3.935 -1.325 1.00 93.56 88 ASN A N 1
ATOM 614 C CA . ASN A 1 88 ? 0.972 2.782 -1.568 1.00 93.56 88 ASN A CA 1
ATOM 615 C C . ASN A 1 88 ? 0.518 1.974 -2.793 1.00 93.56 88 ASN A C 1
ATOM 617 O O . ASN A 1 88 ? 1.344 1.526 -3.584 1.00 93.56 88 ASN A O 1
ATOM 621 N N . MET A 1 89 ? -0.791 1.825 -3.005 1.00 94.12 89 MET A N 1
ATOM 622 C CA . MET A 1 89 ? -1.339 1.112 -4.161 1.00 94.12 89 MET A CA 1
ATOM 623 C C . MET A 1 89 ? -1.107 1.861 -5.486 1.00 94.12 89 MET A C 1
ATOM 625 O O . MET A 1 89 ? -0.805 1.239 -6.511 1.00 94.12 89 MET A O 1
ATOM 629 N N . LEU A 1 90 ? -1.211 3.194 -5.479 1.00 92.69 90 LEU A N 1
ATOM 630 C CA . LEU A 1 90 ? -0.902 4.039 -6.637 1.00 92.69 90 LEU A CA 1
ATOM 631 C C . LEU A 1 90 ? 0.583 3.961 -6.991 1.00 92.69 90 LEU A C 1
ATOM 633 O O . LEU A 1 90 ? 0.924 3.756 -8.156 1.00 92.69 90 LEU A O 1
ATOM 637 N N . MET A 1 91 ? 1.461 4.052 -5.990 1.00 92.19 91 MET A N 1
ATOM 638 C CA . MET A 1 91 ? 2.904 3.911 -6.189 1.00 92.19 91 MET A CA 1
ATOM 639 C C . MET A 1 91 ? 3.283 2.503 -6.650 1.00 92.19 91 MET A C 1
ATOM 641 O O . MET A 1 91 ? 4.065 2.361 -7.588 1.00 92.19 91 MET A O 1
ATOM 645 N N . LEU A 1 92 ? 2.682 1.458 -6.070 1.00 93.44 92 LEU A N 1
ATOM 646 C CA . LEU A 1 92 ? 2.849 0.080 -6.534 1.00 93.44 92 LEU A CA 1
ATOM 647 C C . LEU A 1 92 ? 2.496 -0.040 -8.020 1.00 93.44 92 LEU A C 1
ATOM 649 O O . LEU A 1 92 ? 3.263 -0.612 -8.789 1.00 93.44 92 LEU A O 1
ATOM 653 N N . SER A 1 93 ? 1.373 0.552 -8.427 1.00 92.06 93 SER A N 1
ATOM 654 C CA . SER A 1 93 ? 0.906 0.545 -9.816 1.00 92.06 93 SER A CA 1
ATOM 655 C C . SER A 1 93 ? 1.837 1.324 -10.753 1.00 92.06 93 SER A C 1
ATOM 657 O O . SER A 1 93 ? 2.122 0.879 -11.866 1.00 92.06 93 SER A O 1
ATOM 659 N N . TYR A 1 94 ? 2.368 2.458 -10.293 1.00 91.06 94 TYR A N 1
ATOM 660 C CA . TYR A 1 94 ? 3.346 3.256 -11.030 1.00 91.06 94 TYR A CA 1
ATOM 661 C C . TYR A 1 94 ? 4.664 2.495 -11.248 1.00 91.06 94 TYR A C 1
ATOM 663 O O . TYR A 1 94 ? 5.108 2.340 -12.387 1.00 91.06 94 TYR A O 1
ATOM 671 N N . PHE A 1 95 ? 5.270 1.960 -10.186 1.00 90.88 95 PHE A N 1
ATOM 672 C CA . PHE A 1 95 ? 6.537 1.226 -10.284 1.00 90.88 95 PHE A CA 1
ATOM 673 C C . PHE A 1 95 ? 6.392 -0.098 -11.036 1.00 90.88 95 PHE A C 1
ATOM 675 O O . PHE A 1 95 ? 7.284 -0.483 -11.791 1.00 90.88 95 PHE A O 1
ATOM 682 N N . SER A 1 96 ? 5.236 -0.751 -10.903 1.00 88.88 96 SER A N 1
ATOM 683 C CA . SER A 1 96 ? 4.838 -1.914 -11.698 1.00 88.88 96 SER A CA 1
ATOM 684 C C . SER A 1 96 ? 4.870 -1.609 -13.200 1.00 88.88 96 SER A C 1
ATOM 686 O O . SER A 1 96 ? 5.477 -2.351 -13.978 1.00 88.88 96 SER A O 1
ATOM 688 N N . ARG A 1 97 ? 4.303 -0.465 -13.608 1.00 87.38 97 ARG A N 1
ATOM 689 C CA . ARG A 1 97 ? 4.306 -0.003 -15.003 1.00 87.38 97 ARG A CA 1
ATOM 690 C C . ARG A 1 97 ? 5.699 0.387 -15.508 1.00 87.38 97 ARG A C 1
ATOM 692 O O . ARG A 1 97 ? 5.989 0.154 -16.677 1.00 87.38 97 ARG A O 1
ATOM 699 N N . ASN A 1 98 ? 6.546 0.951 -14.648 1.00 86.31 98 ASN A N 1
ATOM 700 C CA . ASN A 1 98 ? 7.909 1.369 -15.001 1.00 86.31 98 ASN A CA 1
ATOM 701 C C . ASN A 1 98 ? 8.961 0.257 -14.867 1.00 86.31 98 ASN A C 1
ATOM 703 O O . ASN A 1 98 ? 10.139 0.500 -15.107 1.00 86.31 98 ASN A O 1
ATOM 707 N N . HIS A 1 99 ? 8.549 -0.964 -14.514 1.00 84.75 99 HIS A N 1
ATOM 708 C CA . HIS A 1 99 ? 9.439 -2.107 -14.298 1.00 84.75 99 HIS A CA 1
ATOM 709 C C . HIS A 1 99 ? 10.481 -1.900 -13.177 1.00 84.75 99 HIS A C 1
ATOM 711 O O . HIS A 1 99 ? 11.533 -2.540 -13.172 1.00 84.75 99 HIS A O 1
ATOM 717 N N . GLU A 1 100 ? 10.170 -1.067 -12.181 1.00 87.75 100 GLU A N 1
ATOM 718 C CA . GLU A 1 100 ? 11.016 -0.825 -11.006 1.00 87.75 100 GLU A CA 1
ATOM 719 C C . GLU A 1 100 ? 10.662 -1.797 -9.874 1.00 87.75 100 GLU A C 1
ATOM 721 O O . GLU A 1 100 ? 9.905 -1.491 -8.949 1.00 87.75 100 GLU A O 1
ATOM 726 N N . ARG A 1 101 ? 11.203 -3.016 -9.952 1.00 86.12 101 ARG A N 1
ATOM 727 C CA . ARG A 1 101 ? 10.793 -4.127 -9.080 1.00 86.12 101 ARG A CA 1
ATOM 728 C C . ARG A 1 101 ? 11.007 -3.852 -7.591 1.00 86.12 101 ARG A C 1
ATOM 730 O O . ARG A 1 101 ? 10.106 -4.113 -6.803 1.00 86.12 101 ARG A O 1
ATOM 737 N N . MET A 1 102 ? 12.173 -3.341 -7.193 1.00 86.88 102 MET A N 1
ATOM 738 C CA . MET A 1 102 ? 12.451 -3.119 -5.767 1.00 86.88 102 MET A CA 1
ATOM 739 C C . MET A 1 102 ? 11.561 -2.028 -5.178 1.00 86.88 102 MET A C 1
ATOM 741 O O . MET A 1 102 ? 11.044 -2.201 -4.077 1.00 86.88 102 MET A O 1
ATOM 745 N N . ALA A 1 103 ? 11.298 -0.960 -5.933 1.00 88.88 103 ALA A N 1
ATOM 746 C CA . ALA A 1 103 ? 10.357 0.076 -5.524 1.00 88.88 103 ALA A CA 1
ATOM 747 C C . ALA A 1 103 ? 8.932 -0.486 -5.393 1.00 88.88 103 ALA A C 1
ATOM 749 O O . ALA A 1 103 ? 8.264 -0.248 -4.388 1.00 88.88 103 ALA A O 1
ATOM 750 N N . ALA A 1 104 ? 8.495 -1.322 -6.342 1.00 90.38 104 ALA A N 1
ATOM 751 C CA . ALA A 1 104 ? 7.218 -2.028 -6.250 1.00 90.38 104 ALA A CA 1
ATOM 752 C C . ALA A 1 104 ? 7.139 -2.936 -5.005 1.00 90.38 104 ALA A C 1
ATOM 754 O O . ALA A 1 104 ? 6.127 -2.934 -4.309 1.00 90.38 104 ALA A O 1
ATOM 755 N N . CYS A 1 105 ? 8.207 -3.664 -4.664 1.00 88.62 105 CYS A N 1
ATOM 756 C CA . CYS A 1 105 ? 8.250 -4.500 -3.460 1.00 88.62 105 CYS A CA 1
ATOM 757 C C . CYS A 1 105 ? 8.105 -3.685 -2.165 1.00 88.62 105 CYS A C 1
ATOM 759 O O . CYS A 1 105 ? 7.365 -4.097 -1.274 1.00 88.62 105 CYS A O 1
ATOM 761 N N . VAL A 1 106 ? 8.754 -2.520 -2.063 1.00 91.06 106 VAL A N 1
ATOM 762 C CA . VAL A 1 106 ? 8.605 -1.621 -0.902 1.00 91.06 106 VAL A CA 1
ATOM 763 C C . VAL A 1 106 ? 7.145 -1.193 -0.746 1.00 91.06 106 VAL A C 1
ATOM 765 O O . VAL A 1 106 ? 6.576 -1.276 0.342 1.00 91.06 106 VAL A O 1
ATOM 768 N N . GLN A 1 107 ? 6.508 -0.801 -1.850 1.00 93.50 107 GLN A N 1
ATOM 769 C CA . GLN A 1 107 ? 5.103 -0.394 -1.839 1.00 93.50 107 GLN A CA 1
ATOM 770 C C . GLN A 1 107 ? 4.164 -1.551 -1.498 1.00 93.50 107 GLN A C 1
ATOM 772 O O . GLN A 1 107 ? 3.192 -1.356 -0.774 1.00 93.50 107 GLN A O 1
ATOM 777 N N . LEU A 1 108 ? 4.476 -2.772 -1.941 1.00 92.69 108 LEU A N 1
ATOM 778 C CA . LEU A 1 108 ? 3.745 -3.973 -1.545 1.00 92.69 108 LEU A CA 1
ATOM 779 C C . LEU A 1 108 ? 3.804 -4.196 -0.029 1.00 92.69 108 LEU A C 1
ATOM 781 O O . LEU A 1 108 ? 2.771 -4.453 0.586 1.00 92.69 108 LEU A O 1
ATOM 785 N N . VAL A 1 109 ? 4.982 -4.061 0.587 1.00 91.62 109 VAL A N 1
ATOM 786 C CA . VAL A 1 109 ? 5.121 -4.137 2.052 1.00 91.62 109 VAL A CA 1
ATOM 787 C C . VAL A 1 109 ? 4.259 -3.064 2.725 1.00 91.62 109 VAL A C 1
ATOM 789 O O . VAL A 1 109 ? 3.565 -3.360 3.699 1.00 91.62 109 VAL A O 1
ATOM 792 N N . GLY A 1 110 ? 4.225 -1.855 2.157 1.00 92.69 110 GLY A N 1
ATOM 793 C CA . GLY A 1 110 ? 3.334 -0.780 2.588 1.00 92.69 110 GLY A CA 1
ATOM 794 C C . GLY A 1 110 ? 1.851 -1.144 2.515 1.00 92.69 110 GLY A C 1
ATOM 795 O O . GLY A 1 110 ? 1.123 -0.963 3.492 1.00 92.69 110 GLY A O 1
ATOM 796 N N . VAL A 1 111 ? 1.396 -1.706 1.391 1.00 94.62 111 VAL A N 1
ATOM 797 C CA . VAL A 1 111 ? 0.011 -2.170 1.208 1.00 94.62 111 VAL A CA 1
ATOM 798 C C . VAL A 1 111 ? -0.344 -3.246 2.234 1.00 94.62 111 VAL A C 1
ATOM 800 O O . VAL A 1 111 ? -1.400 -3.168 2.861 1.00 94.62 111 VAL A O 1
ATOM 803 N N . MET A 1 112 ? 0.539 -4.223 2.450 1.00 93.25 112 MET A N 1
ATOM 804 C CA . MET A 1 112 ? 0.299 -5.326 3.384 1.00 93.25 112 MET A CA 1
ATOM 805 C C . MET A 1 112 ? 0.249 -4.851 4.837 1.00 93.25 112 MET A C 1
ATOM 807 O O . MET A 1 112 ? -0.694 -5.180 5.556 1.00 93.25 112 MET A O 1
ATOM 811 N N . GLY A 1 113 ? 1.217 -4.034 5.263 1.00 92.25 113 GLY A N 1
ATOM 812 C CA . GLY A 1 113 ? 1.246 -3.482 6.619 1.00 92.25 113 GLY A 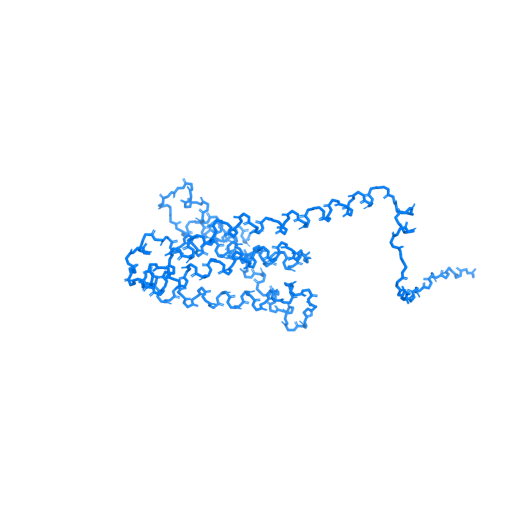CA 1
ATOM 813 C C . GLY A 1 113 ? 0.013 -2.628 6.905 1.00 92.25 113 GLY A C 1
ATOM 814 O O . GLY A 1 113 ? -0.618 -2.760 7.954 1.00 92.25 113 GLY A O 1
ATOM 815 N N . GLN A 1 114 ? -0.393 -1.814 5.930 1.00 93.69 114 GLN A N 1
ATOM 816 C CA . GLN A 1 114 ? -1.548 -0.949 6.088 1.00 93.69 114 GLN A CA 1
ATOM 817 C C . GLN A 1 114 ? -2.876 -1.718 6.105 1.00 93.69 114 GLN A C 1
ATOM 819 O O . GLN A 1 114 ? -3.772 -1.391 6.887 1.00 93.69 114 GLN A O 1
ATOM 824 N N . SER A 1 115 ? -2.977 -2.768 5.285 1.00 93.38 115 SER A N 1
ATOM 825 C CA . SER A 1 115 ? -4.122 -3.683 5.273 1.00 93.38 115 SER A CA 1
ATOM 826 C C . SER A 1 115 ? -4.250 -4.446 6.591 1.00 93.38 115 SER A C 1
ATOM 828 O O . SER A 1 115 ? -5.362 -4.620 7.078 1.00 93.38 115 SER A O 1
ATOM 830 N N . ALA A 1 116 ? -3.132 -4.846 7.210 1.00 94.00 116 ALA A N 1
ATOM 831 C CA . ALA A 1 116 ? -3.138 -5.514 8.510 1.00 94.00 116 ALA A CA 1
ATOM 832 C C . ALA A 1 116 ? -3.723 -4.615 9.610 1.00 94.00 116 ALA A C 1
ATOM 834 O O . ALA A 1 116 ? -4.611 -5.045 10.344 1.00 94.00 116 ALA A O 1
ATOM 835 N N . VAL A 1 117 ? -3.295 -3.349 9.682 1.00 93.88 117 VAL A N 1
ATOM 836 C CA . VAL A 1 117 ? -3.849 -2.387 10.650 1.00 93.88 117 VAL A CA 1
ATOM 837 C C . VAL A 1 117 ? -5.340 -2.149 10.405 1.00 93.88 117 VAL A C 1
ATOM 839 O O . VAL A 1 117 ? -6.125 -2.161 11.349 1.00 93.88 117 VAL A O 1
ATOM 842 N N . LEU A 1 118 ? -5.761 -1.983 9.148 1.00 93.75 118 LEU A N 1
ATOM 843 C CA . LEU A 1 118 ? -7.178 -1.800 8.815 1.00 93.75 118 LEU A CA 1
ATOM 844 C C . LEU A 1 118 ? -8.024 -3.025 9.176 1.00 93.75 118 LEU A C 1
ATOM 846 O O . LEU A 1 118 ? -9.113 -2.866 9.720 1.00 93.75 118 LEU A O 1
ATOM 850 N N . ALA A 1 119 ? -7.515 -4.237 8.944 1.00 93.38 119 ALA A N 1
ATOM 851 C CA . ALA A 1 119 ? -8.186 -5.468 9.348 1.00 93.38 119 ALA A CA 1
ATOM 852 C C . ALA A 1 119 ? -8.345 -5.561 10.875 1.00 93.38 119 ALA A C 1
ATOM 854 O O . ALA A 1 119 ? -9.393 -5.987 11.352 1.00 93.38 119 ALA A O 1
ATOM 855 N N . GLN A 1 120 ? -7.348 -5.114 11.646 1.00 94.50 120 GLN A N 1
ATOM 856 C CA . GLN A 1 120 ? -7.423 -5.057 13.110 1.00 94.50 120 GLN A CA 1
ATOM 857 C C . GLN A 1 120 ? -8.479 -4.053 13.592 1.00 94.50 120 GLN A C 1
ATOM 859 O O . GLN A 1 120 ? -9.286 -4.378 14.460 1.00 94.50 120 GLN A O 1
ATOM 864 N N . VAL A 1 121 ? -8.517 -2.852 13.005 1.00 93.00 121 VAL A N 1
ATOM 865 C CA . VAL A 1 121 ? -9.518 -1.821 13.338 1.00 93.00 121 VAL A CA 1
ATOM 866 C C . VAL A 1 121 ? -10.932 -2.278 12.961 1.00 93.00 121 VAL A C 1
ATOM 868 O O . VAL A 1 121 ? -11.872 -2.075 13.727 1.00 93.00 121 VAL A O 1
ATOM 871 N N . ALA A 1 122 ? -11.082 -2.947 11.816 1.00 92.25 122 ALA A N 1
ATOM 872 C CA . ALA A 1 122 ? -12.342 -3.553 11.398 1.00 92.25 122 ALA A CA 1
ATOM 873 C C . ALA A 1 122 ? -12.778 -4.691 12.333 1.00 92.25 122 ALA A C 1
ATOM 875 O O . ALA A 1 122 ? -13.939 -4.738 12.730 1.00 92.25 122 ALA A O 1
ATOM 876 N N . GLY A 1 123 ? -11.849 -5.565 12.734 1.00 90.44 123 GLY A N 1
ATOM 877 C CA . GLY A 1 123 ? -12.102 -6.632 13.706 1.00 90.44 123 GLY A CA 1
ATOM 878 C C . GLY A 1 123 ? -12.498 -6.111 15.091 1.00 90.44 123 GLY A C 1
ATOM 879 O O . GLY A 1 123 ? -13.260 -6.770 15.790 1.00 90.44 123 GLY A O 1
ATOM 880 N N . ALA A 1 124 ? -12.047 -4.908 15.458 1.00 91.56 124 ALA A N 1
ATOM 881 C CA . ALA A 1 124 ? -12.469 -4.201 16.669 1.00 91.56 124 ALA A CA 1
ATOM 882 C C . ALA A 1 124 ? -13.842 -3.508 16.549 1.00 91.56 124 ALA A C 1
ATOM 884 O O . ALA A 1 124 ? -14.325 -2.951 17.532 1.00 91.56 124 ALA A O 1
ATOM 885 N N . GLY A 1 125 ? -14.464 -3.501 15.365 1.00 90.44 125 GLY A N 1
ATOM 886 C CA . GLY A 1 125 ? -15.762 -2.861 15.125 1.00 90.44 125 GLY A CA 1
ATOM 887 C C . GLY A 1 125 ? -15.715 -1.341 14.920 1.00 90.44 125 GLY A C 1
ATOM 888 O O . GLY A 1 125 ? -16.765 -0.716 14.803 1.00 90.44 125 GLY A O 1
ATOM 889 N N . HIS A 1 126 ? -14.527 -0.733 14.817 1.00 90.81 126 HIS A N 1
ATOM 890 C CA . HIS A 1 126 ? -14.355 0.729 14.683 1.00 90.81 126 HIS A CA 1
ATOM 891 C C . HIS A 1 126 ? -14.357 1.224 13.231 1.00 90.81 126 HIS A C 1
ATOM 893 O O . HIS A 1 126 ? -13.983 2.361 12.941 1.00 90.81 126 HIS A O 1
ATOM 899 N N . MET A 1 127 ? -14.765 0.368 12.296 1.00 90.19 127 MET A N 1
ATOM 900 C CA . MET A 1 127 ? -14.820 0.672 10.872 1.00 90.19 127 MET A CA 1
ATOM 901 C C . MET A 1 127 ? -16.148 0.178 10.284 1.00 90.19 127 MET A C 1
ATOM 903 O O . MET A 1 127 ? -16.551 -0.954 10.559 1.00 90.19 127 MET A O 1
ATOM 907 N N . PRO A 1 128 ? -16.840 0.980 9.453 1.00 90.25 128 PRO A N 1
ATOM 908 C CA . PRO A 1 128 ? -18.112 0.562 8.880 1.00 90.25 128 PRO A CA 1
ATOM 909 C C . PRO A 1 128 ? -17.920 -0.573 7.863 1.00 90.25 128 PRO A C 1
ATOM 911 O O . PRO A 1 128 ? -17.026 -0.523 7.017 1.00 90.25 128 PRO A O 1
ATOM 914 N N . GLY A 1 129 ? -18.798 -1.581 7.900 1.00 89.19 129 GLY A N 1
ATOM 915 C CA . GLY A 1 129 ? -18.653 -2.804 7.095 1.00 89.19 129 GLY A CA 1
ATOM 916 C C . GLY A 1 129 ? -18.603 -2.575 5.578 1.00 89.19 129 GLY A C 1
ATOM 917 O O . GLY A 1 129 ? -17.863 -3.263 4.876 1.00 89.19 129 GLY A O 1
ATOM 918 N N . TRP A 1 130 ? -19.312 -1.564 5.063 1.00 90.19 130 TRP A N 1
ATOM 919 C CA . TRP A 1 130 ? -19.239 -1.201 3.642 1.00 90.19 130 TRP A CA 1
ATOM 920 C C . TRP A 1 130 ? -17.833 -0.731 3.240 1.00 90.19 130 TRP A C 1
ATOM 922 O O . TRP A 1 130 ? -17.356 -1.074 2.160 1.00 90.19 130 TRP A O 1
ATOM 932 N N . ALA A 1 131 ? -17.141 0.005 4.116 1.00 88.62 131 ALA A N 1
ATOM 933 C CA . ALA A 1 131 ? -15.792 0.485 3.843 1.00 88.62 131 ALA A CA 1
ATOM 934 C C . ALA A 1 131 ? -14.798 -0.680 3.852 1.00 88.62 131 ALA A C 1
ATOM 936 O O . ALA A 1 131 ? -13.899 -0.723 3.016 1.00 88.62 131 ALA A O 1
ATOM 937 N N . VAL A 1 132 ? -14.993 -1.660 4.743 1.00 91.94 132 VAL A N 1
ATOM 938 C CA . VAL A 1 132 ? -14.181 -2.886 4.781 1.00 91.94 132 VAL A CA 1
ATOM 939 C C . VAL A 1 132 ? -14.297 -3.633 3.455 1.00 91.94 132 VAL A C 1
ATOM 941 O O . VAL A 1 132 ? -13.279 -3.989 2.868 1.00 91.94 132 VAL A O 1
ATOM 944 N N . ALA A 1 133 ? -15.521 -3.812 2.949 1.00 92.75 133 ALA A N 1
ATOM 945 C CA . ALA A 1 133 ? -15.765 -4.497 1.683 1.00 92.75 133 ALA A CA 1
ATOM 946 C C . ALA A 1 133 ? -15.090 -3.788 0.497 1.00 92.75 133 ALA A C 1
ATOM 948 O O . ALA A 1 133 ? -14.399 -4.433 -0.292 1.00 92.75 133 ALA A O 1
ATOM 949 N N . VAL A 1 134 ? -15.236 -2.462 0.399 1.00 91.69 134 VAL A N 1
ATOM 950 C CA . VAL A 1 134 ? -14.623 -1.663 -0.677 1.00 91.69 134 VAL A CA 1
ATOM 951 C C . VAL A 1 134 ? -13.097 -1.725 -0.617 1.00 91.69 134 VAL A C 1
ATOM 953 O O . VAL A 1 134 ? -12.453 -1.970 -1.638 1.00 91.69 134 VAL A O 1
ATOM 956 N N . ILE A 1 135 ? -12.508 -1.546 0.569 1.00 92.75 135 ILE A N 1
ATOM 957 C CA . ILE A 1 135 ? -11.053 -1.589 0.740 1.00 92.75 135 ILE A CA 1
ATOM 958 C C . ILE A 1 135 ? -10.512 -2.984 0.427 1.00 92.75 135 ILE A C 1
ATOM 960 O O . ILE A 1 135 ? -9.556 -3.102 -0.337 1.00 92.75 135 ILE A O 1
ATOM 964 N N . ALA A 1 136 ? -11.127 -4.041 0.960 1.00 93.31 136 ALA A N 1
ATOM 965 C CA . ALA A 1 136 ? -10.694 -5.412 0.708 1.00 93.31 136 ALA A CA 1
ATOM 966 C C . ALA A 1 136 ? -10.758 -5.757 -0.787 1.00 93.31 136 ALA A C 1
ATOM 968 O O . ALA A 1 136 ? -9.789 -6.283 -1.338 1.00 93.31 136 ALA A O 1
ATOM 969 N N . ALA A 1 137 ? -11.853 -5.397 -1.467 1.00 93.94 137 ALA A N 1
ATOM 970 C CA . ALA A 1 137 ? -11.989 -5.586 -2.908 1.00 93.94 137 ALA A CA 1
ATOM 971 C C . ALA A 1 137 ? -10.910 -4.816 -3.688 1.00 93.94 137 ALA A C 1
ATOM 973 O O . ALA A 1 137 ? -10.288 -5.373 -4.596 1.00 93.94 137 ALA A O 1
ATOM 974 N N . GLY A 1 138 ? -10.642 -3.564 -3.306 1.00 93.12 138 GLY A N 1
ATOM 975 C CA . GLY A 1 138 ? -9.586 -2.743 -3.897 1.00 93.12 138 GLY A CA 1
ATOM 976 C C . GLY A 1 138 ? -8.189 -3.341 -3.708 1.00 93.12 138 GLY A C 1
ATOM 977 O O . GLY A 1 138 ? -7.420 -3.396 -4.665 1.00 93.12 138 GLY A O 1
ATOM 978 N N . VAL A 1 139 ? -7.873 -3.849 -2.513 1.00 94.94 139 VAL A N 1
ATOM 979 C CA . VAL A 1 139 ? -6.586 -4.502 -2.217 1.00 94.94 139 VAL A CA 1
ATOM 980 C C . VAL A 1 139 ? -6.418 -5.771 -3.037 1.00 94.94 139 VAL A C 1
ATOM 982 O O . VAL A 1 139 ? -5.409 -5.917 -3.721 1.00 94.94 139 VAL A O 1
ATOM 985 N N . VAL A 1 140 ? -7.407 -6.667 -3.021 1.00 95.00 140 VAL A N 1
ATOM 986 C CA . VAL A 1 140 ? -7.343 -7.932 -3.769 1.00 95.00 140 VAL A CA 1
ATOM 987 C C . VAL A 1 140 ? -7.186 -7.666 -5.266 1.00 95.00 140 VAL A C 1
ATOM 989 O O . VAL A 1 140 ? -6.318 -8.257 -5.909 1.00 95.00 140 VAL A O 1
ATOM 992 N N . THR A 1 141 ? -7.973 -6.736 -5.810 1.00 92.88 141 THR A N 1
ATOM 993 C CA . THR A 1 141 ? -7.906 -6.374 -7.231 1.00 92.88 141 THR A CA 1
ATOM 994 C C . THR A 1 141 ? -6.556 -5.749 -7.573 1.00 92.88 141 THR A C 1
ATOM 996 O O . THR A 1 141 ? -5.894 -6.186 -8.513 1.00 92.88 141 THR A O 1
ATOM 999 N N . GLY A 1 142 ? -6.102 -4.773 -6.785 1.00 92.19 142 GLY A N 1
ATOM 1000 C CA . GLY A 1 142 ? -4.852 -4.066 -7.036 1.00 92.19 142 GLY A CA 1
ATOM 1001 C C . GLY A 1 142 ? -3.624 -4.955 -6.923 1.00 92.19 142 GLY A C 1
ATOM 1002 O O . GLY A 1 142 ? -2.742 -4.894 -7.780 1.00 92.19 142 GLY A O 1
ATOM 1003 N N . LEU A 1 143 ? -3.584 -5.838 -5.925 1.00 93.50 143 LEU A N 1
ATOM 1004 C CA . LEU A 1 143 ? -2.517 -6.825 -5.796 1.00 93.50 143 LEU A CA 1
ATOM 1005 C C . LEU A 1 143 ? -2.551 -7.833 -6.944 1.00 93.50 143 LEU A C 1
ATOM 1007 O O . LEU A 1 143 ? -1.507 -8.093 -7.535 1.00 93.50 143 LEU A O 1
ATOM 1011 N N . GLY A 1 144 ? -3.727 -8.350 -7.309 1.00 91.69 144 GLY A N 1
ATOM 1012 C CA . GLY A 1 144 ? -3.870 -9.307 -8.408 1.00 91.69 144 GLY A CA 1
ATOM 1013 C C . GLY A 1 144 ? -3.401 -8.746 -9.752 1.00 91.69 144 GLY A C 1
ATOM 1014 O O . GLY A 1 144 ? -2.682 -9.418 -10.490 1.00 91.69 144 GLY A O 1
ATOM 1015 N N . VAL A 1 145 ? -3.741 -7.488 -10.044 1.00 91.38 145 VAL A N 1
ATOM 1016 C CA . VAL A 1 145 ? -3.360 -6.815 -11.293 1.00 91.38 145 VAL A CA 1
ATOM 1017 C C . VAL A 1 145 ? -1.865 -6.469 -11.331 1.00 91.38 145 VAL A C 1
ATOM 1019 O O . VAL A 1 145 ? -1.230 -6.583 -12.382 1.00 91.38 145 VAL A O 1
ATOM 1022 N N . ASN A 1 146 ? -1.269 -6.103 -10.192 1.00 90.81 146 ASN A N 1
ATOM 1023 C CA . ASN A 1 146 ? 0.158 -5.768 -10.100 1.00 90.81 146 ASN A CA 1
ATOM 1024 C C . ASN A 1 146 ? 1.072 -6.981 -9.855 1.00 90.81 146 ASN A C 1
ATOM 1026 O O . ASN A 1 146 ? 2.295 -6.869 -9.959 1.00 90.81 146 ASN A O 1
ATOM 1030 N N . PHE A 1 147 ? 0.502 -8.155 -9.577 1.00 87.06 147 PHE A N 1
ATOM 1031 C CA . PHE A 1 147 ? 1.242 -9.356 -9.191 1.00 87.06 147 PHE A CA 1
ATOM 1032 C C . PHE A 1 147 ? 2.312 -9.764 -10.209 1.00 87.06 147 PHE A C 1
ATOM 1034 O O . PHE A 1 147 ? 3.440 -10.087 -9.833 1.00 87.06 147 PHE A O 1
ATOM 1041 N N . THR A 1 148 ? 2.000 -9.706 -11.509 1.00 82.50 148 THR A N 1
ATOM 1042 C CA . THR A 1 148 ? 2.965 -10.101 -12.547 1.00 82.50 148 THR A CA 1
ATOM 1043 C C . THR A 1 148 ? 4.190 -9.193 -12.556 1.00 82.50 148 THR A C 1
ATOM 1045 O O . THR A 1 148 ? 5.298 -9.676 -12.764 1.00 82.50 148 THR A O 1
ATOM 1048 N N . ALA A 1 149 ? 4.024 -7.896 -12.286 1.00 78.69 149 ALA A N 1
ATOM 1049 C CA . ALA A 1 149 ? 5.140 -6.958 -12.246 1.00 78.69 149 ALA A CA 1
ATOM 1050 C C . ALA A 1 149 ? 6.012 -7.149 -11.001 1.00 78.69 149 ALA A C 1
ATOM 1052 O O . ALA A 1 149 ? 7.237 -7.152 -11.113 1.00 78.69 149 ALA A O 1
ATOM 1053 N N . VAL A 1 150 ? 5.400 -7.409 -9.841 1.00 80.94 150 VAL A N 1
ATOM 1054 C CA . VAL A 1 150 ? 6.129 -7.746 -8.603 1.00 80.94 150 VAL A CA 1
ATOM 1055 C C . VAL A 1 150 ? 6.997 -8.998 -8.798 1.00 80.94 150 VAL A C 1
ATOM 1057 O O . VAL A 1 150 ? 8.156 -9.045 -8.371 1.00 80.94 150 VAL A O 1
ATOM 1060 N N . LEU A 1 151 ? 6.466 -10.009 -9.492 1.00 83.69 151 LEU A N 1
ATOM 1061 C CA . LEU A 1 151 ? 7.196 -11.241 -9.791 1.00 83.69 151 LEU A CA 1
ATOM 1062 C C . LEU A 1 151 ? 8.165 -11.138 -10.981 1.00 83.69 151 LEU A C 1
ATOM 1064 O O . LEU A 1 151 ? 8.930 -12.071 -11.211 1.00 83.69 151 LEU A O 1
ATOM 1068 N N . GLY A 1 152 ? 8.161 -10.037 -11.737 1.00 79.75 152 GLY A N 1
ATOM 1069 C CA . GLY A 1 152 ? 8.962 -9.903 -12.960 1.00 79.75 152 GLY A CA 1
ATOM 1070 C C . GLY A 1 152 ? 8.495 -10.809 -14.110 1.00 79.75 152 GLY A C 1
ATOM 1071 O O . GLY A 1 152 ? 9.276 -11.146 -14.999 1.00 79.75 152 GLY A O 1
ATOM 1072 N N . ILE A 1 153 ? 7.227 -11.223 -14.096 1.00 85.62 153 ILE A N 1
ATOM 1073 C CA . ILE A 1 153 ? 6.606 -12.081 -15.108 1.00 85.62 153 ILE A CA 1
ATOM 1074 C C . ILE A 1 153 ? 5.957 -11.205 -16.183 1.00 85.62 153 ILE A C 1
ATOM 1076 O O . ILE A 1 153 ? 5.277 -10.223 -15.886 1.00 85.62 153 ILE A O 1
ATOM 1080 N N . LYS A 1 154 ? 6.122 -11.583 -17.456 1.00 84.75 154 LYS A N 1
ATOM 1081 C CA . LYS A 1 154 ? 5.441 -10.905 -18.567 1.00 84.75 154 LYS A CA 1
ATOM 1082 C C . LYS A 1 154 ? 3.931 -11.189 -18.517 1.00 84.75 154 LYS A C 1
ATOM 1084 O O . LYS A 1 154 ? 3.555 -12.362 -18.558 1.00 84.75 154 LYS A O 1
ATOM 1089 N N . PRO A 1 155 ? 3.063 -10.164 -18.460 1.00 87.31 155 PRO A N 1
ATOM 1090 C CA . PRO A 1 155 ? 1.620 -10.372 -18.450 1.00 87.31 155 PRO A CA 1
ATOM 1091 C C . PRO A 1 155 ? 1.129 -10.911 -19.803 1.00 87.31 155 PRO A C 1
ATOM 1093 O O . PRO A 1 155 ? 1.612 -10.514 -20.863 1.00 87.31 155 PRO A O 1
ATOM 1096 N N . GLY A 1 156 ? 0.151 -11.820 -19.768 1.00 89.69 156 GLY A N 1
ATOM 1097 C CA . GLY A 1 156 ? -0.604 -12.222 -20.959 1.00 89.69 156 GLY A CA 1
ATOM 1098 C C . GLY A 1 156 ? -1.603 -11.141 -21.394 1.00 89.69 156 GLY A C 1
ATOM 1099 O O . GLY A 1 156 ? -1.881 -10.213 -20.640 1.00 89.69 156 GLY A O 1
ATOM 1100 N N . ARG A 1 157 ? -2.209 -11.290 -22.584 1.00 90.25 157 ARG A N 1
ATOM 1101 C CA . ARG A 1 157 ? -3.098 -10.270 -23.190 1.00 90.25 157 ARG A CA 1
ATOM 1102 C C . ARG A 1 157 ? -4.221 -9.788 -22.264 1.00 90.25 157 ARG A C 1
ATOM 1104 O O . ARG A 1 157 ? -4.422 -8.586 -22.141 1.00 90.25 157 ARG A O 1
ATOM 1111 N N . LEU A 1 158 ? -4.926 -10.710 -21.603 1.00 89.81 158 LEU A N 1
ATOM 1112 C CA . LEU A 1 158 ? -6.002 -10.363 -20.667 1.00 89.81 158 LEU A CA 1
ATOM 1113 C C . LEU A 1 158 ? -5.476 -9.537 -19.486 1.00 89.81 158 LEU A C 1
ATOM 1115 O O . LEU A 1 158 ? -6.042 -8.500 -19.162 1.00 89.81 158 LEU A O 1
ATOM 1119 N N . MET A 1 159 ? -4.366 -9.963 -18.881 1.00 90.06 159 MET A N 1
ATOM 1120 C CA . MET A 1 159 ? -3.763 -9.255 -17.751 1.00 90.06 159 MET A CA 1
ATOM 1121 C C . MET A 1 159 ? -3.290 -7.855 -18.156 1.00 90.06 159 MET A C 1
ATOM 1123 O O . MET A 1 159 ? -3.495 -6.908 -17.409 1.00 90.06 159 MET A O 1
ATOM 1127 N N . THR A 1 160 ? -2.734 -7.689 -19.358 1.00 89.38 160 THR A N 1
ATOM 1128 C CA . THR A 1 160 ? -2.353 -6.368 -19.877 1.00 89.38 160 THR A CA 1
ATOM 1129 C C . THR A 1 160 ? -3.556 -5.432 -20.023 1.00 89.38 160 THR A C 1
ATOM 1131 O O . THR A 1 160 ? -3.446 -4.250 -19.706 1.00 89.38 160 THR A O 1
ATOM 1134 N N . LEU A 1 161 ? -4.713 -5.941 -20.461 1.00 91.06 161 LEU A N 1
ATOM 1135 C CA . LEU A 1 161 ? -5.944 -5.145 -20.530 1.00 91.06 161 LEU A CA 1
ATOM 1136 C C .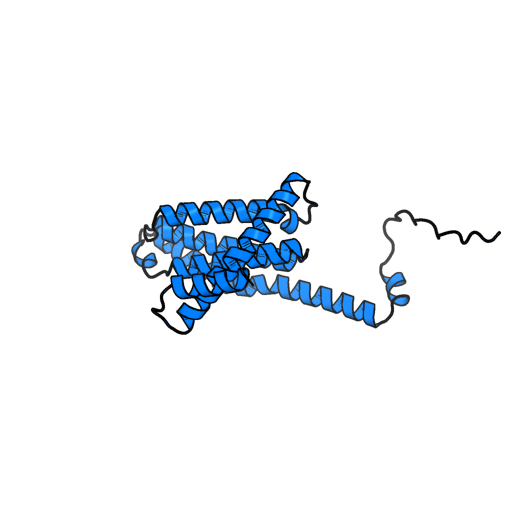 LEU A 1 161 ? -6.433 -4.744 -19.134 1.00 91.06 161 LEU A C 1
ATOM 1138 O O . LEU A 1 161 ? -6.734 -3.573 -18.908 1.00 91.06 161 LEU A O 1
ATOM 1142 N N . LEU A 1 162 ? -6.457 -5.691 -18.190 1.00 92.38 162 LEU A N 1
ATOM 1143 C CA . LEU A 1 162 ? -6.836 -5.425 -16.798 1.00 92.38 162 LEU A CA 1
ATOM 1144 C C . LEU A 1 162 ? -5.901 -4.399 -16.144 1.00 92.38 162 LEU A C 1
ATOM 1146 O O . LEU A 1 162 ? -6.371 -3.481 -15.480 1.00 92.38 162 LEU A O 1
ATOM 1150 N N . GLN A 1 163 ? -4.595 -4.502 -16.398 1.00 91.12 163 GLN A N 1
ATOM 1151 C CA . GLN A 1 163 ? -3.596 -3.513 -15.990 1.00 91.12 163 GLN A CA 1
ATOM 1152 C C . GLN A 1 163 ? -3.879 -2.140 -16.593 1.00 91.12 163 GLN A C 1
ATOM 1154 O O . GLN A 1 163 ? -3.845 -1.148 -15.875 1.00 91.12 163 GLN A O 1
ATOM 1159 N N . GLY A 1 164 ? -4.218 -2.068 -17.883 1.00 89.81 164 GLY A N 1
ATOM 1160 C CA . GLY A 1 164 ? -4.591 -0.812 -18.536 1.00 89.81 164 GLY A CA 1
ATOM 1161 C C . GLY A 1 164 ? -5.780 -0.123 -17.861 1.00 89.81 164 GLY A C 1
ATOM 1162 O O . GLY A 1 164 ? -5.691 1.057 -17.520 1.00 89.81 164 GLY A O 1
ATOM 1163 N N . VAL A 1 165 ? -6.862 -0.868 -17.609 1.00 91.50 165 VAL A N 1
ATOM 1164 C CA . VAL A 1 165 ? -8.059 -0.353 -16.918 1.00 91.50 165 VAL A CA 1
ATOM 1165 C C . VAL A 1 165 ? -7.727 0.073 -15.488 1.00 91.50 165 VAL A C 1
ATOM 1167 O O . VAL A 1 165 ? -8.102 1.165 -15.067 1.00 91.50 165 VAL A O 1
ATOM 1170 N N . TRP A 1 166 ? -6.981 -0.755 -14.756 1.00 93.38 166 TRP A N 1
ATOM 1171 C CA . TRP A 1 166 ? -6.566 -0.467 -13.386 1.00 93.38 166 TRP A CA 1
ATOM 1172 C C . TRP A 1 166 ? -5.705 0.793 -13.290 1.00 93.38 166 TRP A C 1
ATOM 1174 O O . TRP A 1 166 ? -5.950 1.641 -12.437 1.00 93.38 166 TRP A O 1
ATOM 1184 N N . TYR A 1 167 ? -4.722 0.959 -14.178 1.00 91.31 167 TYR A N 1
ATOM 1185 C CA . TYR A 1 167 ? -3.867 2.145 -14.185 1.00 91.31 167 TYR A CA 1
ATOM 1186 C C . TYR A 1 167 ? -4.652 3.409 -14.533 1.00 91.31 167 TYR A C 1
ATOM 1188 O O . TYR A 1 167 ? -4.425 4.439 -13.904 1.00 91.31 167 TYR A O 1
ATOM 1196 N N . ALA A 1 168 ? -5.597 3.341 -15.475 1.00 89.12 168 ALA A N 1
ATOM 1197 C CA . ALA A 1 168 ? -6.475 4.470 -15.785 1.00 89.12 168 ALA A CA 1
ATOM 1198 C C . ALA A 1 168 ? -7.354 4.852 -14.582 1.00 89.12 168 ALA A C 1
ATOM 1200 O O . ALA A 1 168 ? -7.419 6.023 -14.210 1.00 89.12 168 ALA A O 1
ATOM 1201 N N . ALA A 1 169 ? -7.962 3.864 -13.920 1.00 88.31 169 ALA A N 1
ATOM 1202 C CA . ALA A 1 169 ? -8.729 4.086 -12.697 1.00 88.31 169 ALA A CA 1
ATOM 1203 C C . ALA A 1 169 ? -7.855 4.667 -11.573 1.00 88.31 169 ALA A C 1
ATOM 1205 O O . ALA A 1 169 ? -8.261 5.611 -10.901 1.00 88.31 169 ALA A O 1
ATOM 1206 N N . GLY A 1 170 ? -6.631 4.159 -11.405 1.00 87.12 170 GLY A N 1
ATOM 1207 C CA . GLY A 1 170 ? -5.662 4.665 -10.438 1.00 87.12 170 GLY A CA 1
ATOM 1208 C C . GLY A 1 170 ? -5.291 6.128 -10.681 1.00 87.12 170 GLY A C 1
ATOM 1209 O O . GLY A 1 170 ? -5.211 6.894 -9.728 1.00 87.12 170 GLY A O 1
ATOM 1210 N N . VAL A 1 171 ? -5.141 6.555 -11.938 1.00 85.56 171 VAL A N 1
ATOM 1211 C CA . VAL A 1 171 ? -4.916 7.974 -12.266 1.00 85.56 171 VAL A CA 1
ATOM 1212 C C . VAL A 1 171 ? -6.103 8.833 -11.831 1.00 85.56 171 VAL A C 1
ATOM 1214 O O . VAL A 1 171 ? -5.889 9.854 -11.188 1.00 85.56 171 VAL A O 1
ATOM 1217 N N . LEU A 1 172 ? -7.340 8.407 -12.104 1.00 85.38 172 LEU A N 1
ATOM 1218 C CA . LEU A 1 172 ? -8.543 9.142 -11.692 1.00 85.38 172 LEU A CA 1
ATOM 1219 C C . LEU A 1 172 ? -8.673 9.224 -10.166 1.00 85.38 172 LEU A C 1
ATOM 1221 O O . LEU A 1 172 ? -8.950 10.288 -9.611 1.00 85.38 172 LEU A O 1
ATOM 1225 N N . VAL A 1 173 ? -8.431 8.112 -9.469 1.00 85.00 173 VAL A N 1
ATOM 1226 C CA . VAL A 1 173 ? -8.426 8.073 -8.002 1.00 85.00 173 VAL A CA 1
ATOM 1227 C C . VAL A 1 173 ? -7.321 8.971 -7.455 1.00 85.00 173 VAL A C 1
ATOM 1229 O O . VAL A 1 173 ? -7.580 9.785 -6.576 1.00 85.00 173 VAL A O 1
ATOM 1232 N N . GLY A 1 174 ? -6.101 8.884 -7.981 1.00 83.19 174 GLY A N 1
ATOM 1233 C CA . GLY A 1 174 ? -4.982 9.723 -7.556 1.00 83.19 174 GLY A CA 1
ATOM 1234 C C . GLY A 1 174 ? -5.261 11.209 -7.767 1.00 83.19 174 GLY A C 1
ATOM 1235 O O . GLY A 1 174 ? -5.117 11.998 -6.838 1.00 83.19 174 GLY A O 1
ATOM 1236 N N . ALA A 1 175 ? -5.739 11.580 -8.953 1.00 82.50 175 ALA A N 1
ATOM 1237 C CA . ALA A 1 175 ? -6.048 12.962 -9.296 1.00 82.50 175 ALA A CA 1
ATOM 1238 C C . ALA A 1 175 ? -7.165 13.560 -8.434 1.00 82.50 175 ALA A C 1
ATOM 1240 O O . ALA A 1 175 ? -7.127 14.748 -8.151 1.00 82.50 175 ALA A O 1
ATOM 1241 N N . THR A 1 176 ? -8.130 12.758 -7.979 1.00 78.81 176 THR A N 1
ATOM 1242 C CA . THR A 1 176 ? -9.256 13.236 -7.156 1.00 78.81 176 THR A CA 1
ATOM 1243 C C . THR A 1 176 ? -8.967 13.200 -5.658 1.00 78.81 176 THR A C 1
ATOM 1245 O O . THR A 1 176 ? -9.299 14.135 -4.931 1.00 78.81 176 THR A O 1
ATOM 1248 N N . THR A 1 177 ? -8.329 12.135 -5.176 1.00 75.81 177 THR A N 1
ATOM 1249 C CA . THR A 1 177 ? -8.085 11.929 -3.742 1.00 75.81 177 THR A CA 1
ATOM 1250 C C . THR A 1 177 ? -6.866 12.683 -3.220 1.00 75.81 177 THR A C 1
ATOM 1252 O O . THR A 1 177 ? -6.919 13.177 -2.096 1.00 75.81 177 THR A O 1
ATOM 1255 N N . LEU A 1 178 ? -5.793 12.847 -4.006 1.00 75.94 178 LEU A N 1
ATOM 1256 C CA . LEU A 1 178 ? -4.597 13.561 -3.540 1.00 75.94 178 LEU A CA 1
ATOM 1257 C C . LEU A 1 178 ? -4.889 15.033 -3.214 1.00 75.94 178 LEU A C 1
ATOM 1259 O O . LEU A 1 178 ? -4.528 15.457 -2.114 1.00 75.94 178 LEU A O 1
ATOM 1263 N N . PRO A 1 179 ? -5.598 15.808 -4.063 1.00 78.56 179 PRO A N 1
ATOM 1264 C CA . PRO A 1 179 ? -5.996 17.165 -3.701 1.00 78.56 179 PRO A CA 1
ATOM 1265 C C . PRO A 1 179 ? -6.902 17.193 -2.472 1.00 78.56 179 PRO A C 1
ATOM 1267 O O . PRO A 1 179 ? -6.755 18.071 -1.628 1.00 78.56 179 PRO A O 1
ATOM 1270 N N . ALA A 1 180 ? -7.800 16.214 -2.323 1.00 75.62 180 ALA A N 1
ATOM 1271 C CA . ALA A 1 180 ? -8.660 16.115 -1.149 1.00 75.62 180 ALA A CA 1
ATOM 1272 C C . ALA A 1 180 ? -7.867 15.888 0.147 1.00 75.62 180 ALA A C 1
ATOM 1274 O O . ALA A 1 180 ? -8.150 16.543 1.150 1.00 75.62 180 ALA A O 1
ATOM 1275 N N . PHE A 1 181 ? -6.844 15.030 0.134 1.00 73.69 181 PHE A N 1
ATOM 1276 C CA . PHE A 1 181 ? -5.986 14.818 1.303 1.00 73.69 181 PHE A CA 1
ATOM 1277 C C . PHE A 1 181 ? -5.114 16.034 1.617 1.00 73.69 181 PHE A C 1
ATOM 1279 O O . PHE A 1 181 ? -4.998 16.409 2.783 1.00 73.69 181 PHE A O 1
ATOM 1286 N N . VAL A 1 182 ? -4.546 16.684 0.597 1.00 80.12 182 VAL A N 1
ATOM 1287 C CA . VAL A 1 182 ? -3.756 17.912 0.782 1.00 80.12 182 VAL A CA 1
ATOM 1288 C C . VAL A 1 182 ? -4.625 19.030 1.358 1.00 80.12 182 VAL A C 1
ATOM 1290 O O . VAL A 1 182 ? -4.211 19.698 2.302 1.00 80.12 182 VAL A O 1
ATOM 1293 N N . LEU A 1 183 ? -5.850 19.204 0.857 1.00 79.00 183 LEU A N 1
ATOM 1294 C CA . LEU A 1 183 ? -6.771 20.213 1.382 1.00 79.00 183 LEU A CA 1
ATOM 1295 C C . LEU A 1 183 ? -7.172 19.939 2.827 1.00 79.00 183 LEU A C 1
ATOM 1297 O O . LEU A 1 183 ? -7.215 20.878 3.610 1.00 79.00 183 LEU A O 1
ATOM 1301 N N . GLN A 1 184 ? -7.398 18.682 3.205 1.00 75.06 184 GLN A N 1
ATOM 1302 C CA . GLN A 1 184 ? -7.682 18.347 4.602 1.00 75.06 184 GLN A CA 1
ATOM 1303 C C . GLN A 1 184 ? -6.481 18.568 5.526 1.00 75.06 184 GLN A C 1
ATOM 1305 O O . GLN A 1 184 ? -6.666 18.885 6.698 1.00 75.06 184 GLN A O 1
ATOM 1310 N N . ALA A 1 185 ? -5.256 18.422 5.017 1.00 75.94 185 ALA A N 1
ATOM 1311 C CA . ALA A 1 185 ? -4.048 18.703 5.785 1.00 75.94 185 ALA A CA 1
ATOM 1312 C C . ALA A 1 185 ? -3.824 20.212 5.989 1.00 75.94 185 ALA A C 1
ATOM 1314 O O . ALA A 1 185 ? -3.410 20.629 7.068 1.00 75.94 185 ALA A O 1
ATOM 1315 N N . VAL A 1 186 ? -4.094 21.027 4.963 1.00 80.81 186 VAL A N 1
ATOM 1316 C CA . VAL A 1 186 ? -3.883 22.487 5.001 1.00 80.81 186 VAL A CA 1
ATOM 1317 C C . VAL A 1 186 ? -5.052 23.221 5.666 1.00 80.81 186 VAL A C 1
ATOM 1319 O O . VAL 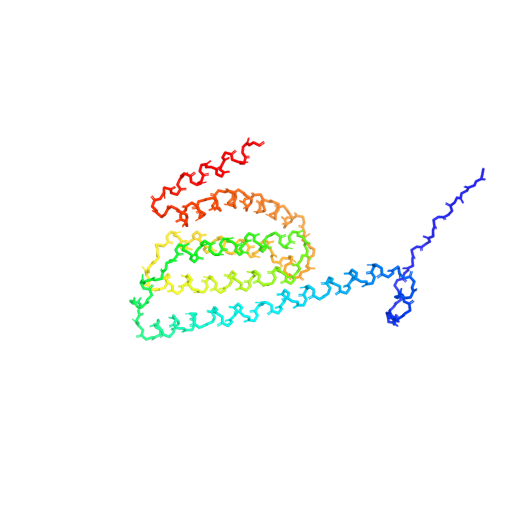A 1 186 ? -4.838 24.204 6.371 1.00 80.81 186 VAL A O 1
ATOM 1322 N N . ALA A 1 187 ? -6.281 22.748 5.465 1.00 81.00 187 ALA A N 1
ATOM 1323 C CA . ALA A 1 187 ? -7.506 23.333 5.997 1.00 81.00 187 ALA A CA 1
ATOM 1324 C C . ALA A 1 187 ? -8.398 22.238 6.612 1.00 81.00 187 ALA A C 1
ATOM 1326 O O . ALA A 1 187 ? -9.366 21.794 5.983 1.00 81.00 187 ALA A O 1
ATOM 1327 N N . PRO A 1 188 ? -8.094 21.798 7.848 1.00 76.19 188 PRO A N 1
ATOM 1328 C CA . PRO A 1 188 ? -8.897 20.796 8.538 1.00 76.19 188 PRO A CA 1
ATOM 1329 C C . PRO A 1 188 ? -10.359 21.250 8.653 1.00 76.19 188 PRO A C 1
ATOM 1331 O O . PRO A 1 188 ? -10.645 22.301 9.224 1.00 76.19 188 PRO A O 1
ATOM 1334 N N . GLY A 1 189 ? -11.286 20.468 8.093 1.00 71.12 189 GLY A N 1
ATOM 1335 C CA . GLY A 1 189 ? -12.719 20.794 8.062 1.00 71.12 189 GLY A CA 1
ATOM 1336 C C . GLY A 1 189 ? -13.228 21.302 6.710 1.00 71.12 189 GLY A C 1
ATOM 1337 O O . GLY A 1 189 ? -14.437 21.461 6.539 1.00 71.12 189 GLY A O 1
ATOM 1338 N N . ALA A 1 190 ? -12.342 21.494 5.726 1.00 73.75 190 ALA A N 1
ATOM 1339 C CA . ALA A 1 190 ? -12.751 21.678 4.339 1.00 73.75 190 ALA A CA 1
ATOM 1340 C C . ALA A 1 190 ? -13.531 20.448 3.842 1.00 73.75 190 ALA A C 1
ATOM 1342 O O . ALA A 1 190 ? -13.273 19.304 4.234 1.00 73.75 190 ALA A O 1
ATOM 1343 N N . SER A 1 191 ? -14.517 20.665 2.970 1.00 75.31 191 SER A N 1
ATOM 1344 C CA . SER A 1 191 ? -15.323 19.552 2.469 1.00 75.31 191 SER A CA 1
ATOM 1345 C C . SER A 1 191 ? -14.477 18.662 1.551 1.00 75.31 191 SER A C 1
ATOM 1347 O O . SER A 1 191 ? -13.796 19.147 0.649 1.00 75.31 191 SER A O 1
ATOM 1349 N N . ILE A 1 192 ? -14.552 17.341 1.734 1.00 69.44 192 ILE A N 1
ATOM 1350 C CA . ILE A 1 192 ? -13.823 16.383 0.882 1.00 69.44 192 ILE A CA 1
ATOM 1351 C C . ILE A 1 192 ? -14.209 16.526 -0.602 1.00 69.44 192 ILE A C 1
ATOM 1353 O O . ILE A 1 192 ? -13.382 16.337 -1.492 1.00 69.44 192 ILE A O 1
ATOM 1357 N N . TRP A 1 193 ? -15.448 16.953 -0.861 1.00 71.06 193 TRP A N 1
ATOM 1358 C CA . TRP A 1 193 ? -15.980 17.212 -2.194 1.00 71.06 193 TRP A CA 1
ATOM 1359 C C . TRP A 1 193 ? -15.281 18.369 -2.908 1.00 71.06 193 TRP A C 1
ATOM 1361 O O . TRP A 1 193 ? -15.106 18.290 -4.118 1.00 71.06 193 TRP A O 1
ATOM 1371 N N . GLN A 1 194 ? -14.804 19.397 -2.196 1.00 73.38 194 GLN A N 1
ATOM 1372 C CA . GLN A 1 194 ? -14.020 20.473 -2.818 1.00 73.38 194 GLN A CA 1
ATOM 1373 C C . GLN A 1 194 ? -12.721 19.935 -3.429 1.00 73.38 194 GLN A C 1
ATOM 1375 O O . GLN A 1 194 ? -12.384 20.290 -4.555 1.00 73.38 194 GLN A O 1
ATOM 1380 N N . GLY A 1 195 ? -12.032 19.026 -2.733 1.00 67.06 195 GLY A N 1
ATOM 1381 C CA . GLY A 1 195 ? -10.827 18.389 -3.263 1.00 67.06 195 GLY A CA 1
ATOM 1382 C C . GLY A 1 195 ? -11.096 17.432 -4.416 1.00 67.06 195 GLY A C 1
ATOM 1383 O O . GLY A 1 195 ? -10.385 17.472 -5.417 1.00 67.06 195 GLY A O 1
ATOM 1384 N N . VAL A 1 196 ? -12.163 16.635 -4.318 1.00 71.44 196 VAL A N 1
ATOM 1385 C CA . VAL A 1 196 ? -12.579 15.729 -5.400 1.00 71.44 196 VAL A CA 1
ATOM 1386 C C . VAL A 1 196 ? -12.960 16.514 -6.657 1.00 71.44 196 VAL A C 1
ATOM 1388 O O . VAL A 1 196 ? -12.528 16.150 -7.747 1.00 71.44 196 VAL A O 1
ATOM 1391 N N . CYS A 1 197 ? -13.707 17.614 -6.522 1.00 73.81 197 CYS A N 1
ATOM 1392 C CA . CYS A 1 197 ? -14.092 18.468 -7.646 1.00 73.81 197 CYS A CA 1
ATOM 1393 C C . CYS A 1 197 ? -12.882 19.148 -8.300 1.00 73.81 197 CYS A C 1
ATOM 1395 O O . CYS A 1 197 ? -12.792 19.157 -9.524 1.00 73.81 197 CYS A O 1
ATOM 1397 N N . LEU A 1 198 ? -11.931 19.669 -7.515 1.00 71.88 198 LEU A N 1
ATOM 1398 C CA . LEU A 1 198 ? -10.696 20.258 -8.053 1.00 71.88 198 LEU A CA 1
ATOM 1399 C C . LEU A 1 198 ? -9.871 19.230 -8.836 1.00 71.88 198 LEU A C 1
ATOM 1401 O O . LEU A 1 198 ? -9.387 19.526 -9.927 1.00 71.88 198 LEU A O 1
ATOM 1405 N N . GLY A 1 199 ? -9.767 18.008 -8.313 1.00 67.62 199 GLY A N 1
ATOM 1406 C CA . GLY A 1 199 ? -9.114 16.904 -9.007 1.00 67.62 199 GLY A CA 1
ATOM 1407 C C . GLY A 1 199 ? -9.838 16.464 -10.280 1.00 67.62 199 GLY A C 1
ATOM 1408 O O . GLY A 1 199 ? -9.201 16.214 -11.300 1.00 67.62 199 GLY A O 1
ATOM 1409 N N . ALA A 1 200 ? -11.172 16.421 -10.256 1.00 68.75 200 ALA A N 1
ATOM 1410 C CA . ALA A 1 200 ? -11.982 16.068 -11.420 1.00 68.75 200 ALA A CA 1
ATOM 1411 C C . ALA A 1 200 ? -11.868 17.109 -12.548 1.00 68.75 200 ALA A C 1
ATOM 1413 O O . ALA A 1 200 ? -11.756 16.728 -13.711 1.00 68.75 200 ALA A O 1
ATOM 1414 N N . VAL A 1 201 ? -11.833 18.406 -12.213 1.00 71.00 201 VAL A N 1
ATOM 1415 C CA . VAL A 1 201 ? -11.594 19.489 -13.186 1.00 71.00 201 VAL A CA 1
ATOM 1416 C C . VAL A 1 201 ? -10.200 19.370 -13.802 1.00 71.00 201 VAL A C 1
ATOM 1418 O O . VAL A 1 201 ? -10.064 19.517 -15.012 1.00 71.00 201 VAL A O 1
ATOM 1421 N N . ALA A 1 202 ? -9.179 19.031 -13.009 1.00 64.50 202 ALA A N 1
ATOM 1422 C CA . ALA A 1 202 ? -7.822 18.826 -13.516 1.00 64.50 202 ALA A CA 1
ATOM 1423 C C . ALA A 1 202 ? -7.700 17.632 -14.484 1.00 64.50 202 ALA A C 1
ATOM 1425 O O . ALA A 1 202 ? -6.817 17.634 -15.331 1.00 64.50 202 ALA A O 1
ATOM 1426 N N . CYS A 1 203 ? -8.576 16.625 -14.387 1.00 62.22 203 CYS A N 1
ATOM 1427 C CA . CYS A 1 203 ? -8.640 15.521 -15.352 1.00 62.22 203 CYS A CA 1
ATOM 1428 C C . CYS A 1 203 ? -9.439 15.842 -16.626 1.00 62.22 203 CYS A C 1
ATOM 1430 O O . CYS A 1 203 ? -9.397 15.049 -17.566 1.00 62.22 203 CYS A O 1
ATOM 1432 N N . ALA A 1 204 ? -10.201 16.938 -16.643 1.00 60.34 204 ALA A N 1
ATOM 1433 C CA . ALA A 1 204 ? -11.058 17.328 -17.763 1.00 60.34 204 ALA A CA 1
ATOM 1434 C C . ALA A 1 204 ? -10.393 18.323 -18.738 1.00 60.34 204 ALA A C 1
ATOM 1436 O O . ALA A 1 204 ? -10.975 18.607 -19.786 1.00 60.34 204 ALA A O 1
ATOM 1437 N N . VAL A 1 205 ? -9.211 18.845 -18.391 1.00 51.34 205 VAL A N 1
ATOM 1438 C CA . VAL A 1 205 ? -8.379 19.766 -19.193 1.00 51.34 205 VAL A CA 1
ATOM 1439 C C . VAL A 1 205 ? -7.194 19.005 -19.774 1.00 51.34 205 VAL A C 1
ATOM 1441 O O . VAL A 1 205 ? -6.878 19.244 -20.960 1.00 51.34 205 VAL A O 1
#